Protein AF-0000000086683129 (afdb_homodimer)

Organism: NCBI:txid175570

InterPro domains:
  IPR001789 Signal transduction response regulator, receiver domain [PF00072] (8-131)
  IPR001789 Signal transduction response regulator, receiver domain [PS50110] (7-135)
  IPR001789 Signal transduction response regulator, receiver domain [SM00448] (6-131)
  IPR011006 CheY-like superfamily [SSF52172] (5-135)
  IPR052893 Two-component system response regulator [PTHR44520] (5-142)

Radius of gyration: 18.52 Å; Cα contacts (8 Å, |Δi|>4): 537; chains: 2; bounding box: 52×52×45 Å

Foldseek 3Di:
DPLQAAAEEEEAADPVLVVLLVVLVVVLVLPHHYHYDHALVVVVCCQVCHDPRVPPDLLNHHQEYEFEQCGPPDGRLRSLLVQCVDPSRVQHAYEYEYQDPVSDPPVVSVVSPHPYYDHQDPDSVVNSVVSSVVCCCRRPPDDDPSND/DPLPAAAEEEEAADPVLVVLLVVLVVVLVLPHHYHYDHALVVVVCCQVCHDPRVPPDLLRHHQEYEFEQCGPPDGRLRSLLVQCVDPSRVQHAYEYEYQDPVSDDPVVSVVSPHPYYDHQDPDSVVNSVVSSVVCCCRRPPDDDPSND

Structure (mmCIF, N/CA/C/O backbone):
data_AF-0000000086683129-model_v1
#
loop_
_entity.id
_entity.type
_entity.pdbx_description
1 polymer 'Two-component system response regulator'
#
loop_
_atom_site.group_PDB
_atom_site.id
_atom_site.type_symbol
_atom_site.label_atom_id
_atom_site.label_alt_id
_atom_site.label_comp_id
_atom_site.label_asym_id
_atom_site.label_entity_id
_atom_site.label_seq_id
_atom_site.pdbx_PDB_ins_code
_atom_site.Cartn_x
_atom_site.Cartn_y
_atom_site.Cartn_z
_atom_site.occupancy
_atom_site.B_iso_or_equiv
_atom_site.auth_seq_id
_atom_site.auth_comp_id
_atom_site.auth_asym_id
_atom_site.auth_atom_id
_atom_site.pdbx_PDB_model_num
ATOM 1 N N . MET A 1 1 ? -27.844 6.707 6.152 1 30.98 1 MET A N 1
ATOM 2 C CA . MET A 1 1 ? -26.641 6.074 6.695 1 30.98 1 MET A CA 1
ATOM 3 C C . MET A 1 1 ? -25.406 6.93 6.434 1 30.98 1 MET A C 1
ATOM 5 O O . MET A 1 1 ? -25.078 7.211 5.281 1 30.98 1 MET A O 1
ATOM 9 N N . SER A 1 2 ? -25.172 7.945 7.16 1 37.47 2 SER A N 1
ATOM 10 C CA . SER A 1 2 ? -24.266 9.07 6.973 1 37.47 2 SER A CA 1
ATOM 11 C C . SER A 1 2 ? -22.875 8.594 6.574 1 37.47 2 SER A C 1
ATOM 13 O O . SER A 1 2 ? -22.25 7.816 7.297 1 37.47 2 SER A O 1
ATOM 15 N N . PHE A 1 3 ? -22.688 8.297 5.355 1 44.59 3 PHE A N 1
ATOM 16 C CA . PHE A 1 3 ? -21.422 7.879 4.758 1 44.59 3 PHE A CA 1
ATOM 17 C C . PHE A 1 3 ? -20.281 8.758 5.242 1 44.59 3 PHE A C 1
ATOM 19 O O . PHE A 1 3 ? -20.234 9.953 4.938 1 44.59 3 PHE A O 1
ATOM 26 N N . LEU A 1 4 ? -20 8.719 6.461 1 51.59 4 LEU A N 1
ATOM 27 C CA . LEU A 1 4 ? -18.938 9.586 6.949 1 51.59 4 LEU A CA 1
ATOM 28 C C . LEU A 1 4 ? -17.734 9.57 5.996 1 51.59 4 LEU A C 1
ATOM 30 O O . LEU A 1 4 ? -17.281 8.508 5.582 1 51.59 4 LEU A O 1
ATOM 34 N N . PRO A 1 5 ? -17.562 10.727 5.324 1 57.78 5 PRO A N 1
ATOM 35 C CA . PRO A 1 5 ? -16.547 10.82 4.285 1 57.78 5 PRO A CA 1
ATOM 36 C C . PRO A 1 5 ? -15.188 10.289 4.746 1 57.78 5 PRO A C 1
ATOM 38 O O . PRO A 1 5 ? -14.797 10.484 5.902 1 57.78 5 PRO A O 1
ATOM 41 N N . THR A 1 6 ? -14.609 9.289 4.086 1 79.12 6 THR A N 1
ATOM 42 C CA . THR A 1 6 ? -13.289 8.727 4.348 1 79.12 6 THR A CA 1
ATOM 43 C C . THR A 1 6 ? -12.211 9.797 4.238 1 79.12 6 THR A C 1
ATOM 45 O O . THR A 1 6 ? -12.172 10.555 3.266 1 79.12 6 THR A O 1
ATOM 48 N N . ARG A 1 7 ? -11.625 10.289 5.41 1 90.38 7 ARG A N 1
ATOM 49 C CA . ARG A 1 7 ? -10.68 11.398 5.527 1 90.38 7 ARG A CA 1
ATOM 50 C C . ARG A 1 7 ? -9.25 10.922 5.289 1 90.38 7 ARG A C 1
ATOM 52 O O . ARG A 1 7 ? -8.953 9.734 5.449 1 90.38 7 ARG A O 1
ATOM 59 N N . VAL A 1 8 ? -8.469 11.906 4.809 1 95.62 8 VAL A N 1
ATOM 60 C CA . VAL A 1 8 ? -7.023 11.703 4.699 1 95.62 8 VAL A CA 1
ATOM 61 C C . VAL A 1 8 ? -6.305 12.57 5.727 1 95.62 8 VAL A C 1
ATOM 63 O O . VAL A 1 8 ? -6.66 13.734 5.926 1 95.62 8 VAL A O 1
ATOM 66 N N . LEU A 1 9 ? -5.402 11.961 6.453 1 97.19 9 LEU A N 1
ATOM 67 C CA . LEU A 1 9 ? -4.535 12.75 7.32 1 97.19 9 LEU A CA 1
ATOM 68 C C . LEU A 1 9 ? -3.195 13.023 6.645 1 97.19 9 LEU A C 1
ATOM 70 O O . LEU A 1 9 ? -2.479 12.094 6.273 1 97.19 9 LEU A O 1
ATOM 74 N N . LEU A 1 10 ? -2.916 14.289 6.41 1 98.19 10 LEU A N 1
ATOM 75 C CA . LEU A 1 10 ? -1.646 14.734 5.844 1 98.19 10 LEU A CA 1
ATOM 76 C C . LEU A 1 10 ? -0.749 15.328 6.918 1 98.19 10 LEU A C 1
ATOM 78 O O . LEU A 1 10 ? -1.089 16.359 7.52 1 98.19 10 LEU A O 1
ATOM 82 N N . VAL A 1 11 ? 0.409 14.688 7.199 1 98.38 11 VAL A N 1
ATOM 83 C CA . VAL A 1 11 ? 1.379 15.141 8.188 1 98.38 11 VAL A CA 1
ATOM 84 C C . VAL A 1 11 ? 2.613 15.703 7.488 1 98.38 11 VAL A C 1
ATOM 86 O O . VAL A 1 11 ? 3.449 14.945 6.992 1 98.38 11 VAL A O 1
ATOM 89 N N . GLU A 1 12 ? 2.715 17 7.473 1 97.62 12 GLU A N 1
ATOM 90 C CA . GLU A 1 12 ? 3.715 17.688 6.668 1 97.62 12 GLU A CA 1
ATOM 91 C C . GLU A 1 12 ? 4.074 19.047 7.273 1 97.62 12 GLU A C 1
ATOM 93 O O . GLU A 1 12 ? 3.195 19.859 7.539 1 97.62 12 GLU A O 1
ATOM 98 N N . ASP A 1 13 ? 5.383 19.203 7.457 1 97.19 13 ASP A N 1
ATOM 99 C CA . ASP A 1 13 ? 5.777 20.438 8.125 1 97.19 13 ASP A CA 1
ATOM 100 C C . ASP A 1 13 ? 6.227 21.5 7.113 1 97.19 13 ASP A C 1
ATOM 102 O O . ASP A 1 13 ? 6.211 22.688 7.402 1 97.19 13 ASP A O 1
ATOM 106 N N . ASN A 1 14 ? 6.695 21.125 5.902 1 95.56 14 ASN A N 1
ATOM 107 C CA . ASN A 1 14 ? 7.133 22.062 4.875 1 95.56 14 ASN A CA 1
ATOM 108 C C . ASN A 1 14 ? 5.945 22.719 4.176 1 95.56 14 ASN A C 1
ATOM 110 O O . ASN A 1 14 ? 5.148 22.031 3.527 1 95.56 14 ASN A O 1
ATOM 114 N N . PRO A 1 15 ? 5.824 24 4.297 1 96 15 PRO A N 1
ATOM 115 C CA . PRO A 1 15 ? 4.641 24.672 3.756 1 96 15 PRO A CA 1
ATOM 116 C C . PRO A 1 15 ? 4.508 24.5 2.244 1 96 15 PRO A C 1
ATOM 118 O O . PRO A 1 15 ? 3.391 24.406 1.729 1 96 15 PRO A O 1
ATOM 121 N N . SER A 1 16 ? 5.605 24.531 1.593 1 94.5 16 SER A N 1
ATOM 122 C CA . SER A 1 16 ? 5.547 24.391 0.141 1 94.5 16 SER A CA 1
ATOM 123 C C . SER A 1 16 ? 5.051 23.016 -0.265 1 94.5 16 SER A C 1
ATOM 125 O O . SER A 1 16 ? 4.195 22.891 -1.143 1 94.5 16 SER A O 1
ATOM 127 N N . ASP A 1 17 ? 5.59 21.953 0.358 1 94.62 17 ASP A N 1
ATOM 128 C CA . ASP A 1 17 ? 5.137 20.594 0.087 1 94.62 17 ASP A CA 1
ATOM 129 C C . ASP A 1 17 ? 3.662 20.422 0.442 1 94.62 17 ASP A C 1
ATOM 131 O O . ASP A 1 17 ? 2.916 19.766 -0.283 1 94.62 17 ASP A O 1
ATOM 135 N N . LEU A 1 18 ? 3.314 21.016 1.525 1 96.62 18 LEU A N 1
ATOM 136 C CA . LEU A 1 18 ? 1.937 20.938 1.997 1 96.62 18 LEU A CA 1
ATOM 137 C C . LEU A 1 18 ? 0.977 21.531 0.976 1 96.62 18 LEU A C 1
ATOM 139 O O . LEU A 1 18 ? -0.013 20.906 0.601 1 96.62 18 LEU A O 1
ATOM 143 N N . GLU A 1 19 ? 1.262 22.703 0.57 1 95.94 19 GLU A N 1
ATOM 144 C CA . GLU A 1 19 ? 0.407 23.406 -0.385 1 95.94 19 GLU A CA 1
ATOM 145 C C . GLU A 1 19 ? 0.271 22.609 -1.684 1 95.94 19 GLU A C 1
ATOM 147 O O . GLU A 1 19 ? -0.831 22.484 -2.221 1 95.94 19 GLU A O 1
ATOM 152 N N . LEU A 1 20 ? 1.368 22.156 -2.148 1 94.56 20 LEU A N 1
ATOM 153 C CA . LEU A 1 20 ? 1.367 21.391 -3.389 1 94.56 20 LEU A CA 1
ATOM 154 C C . LEU A 1 20 ? 0.533 20.109 -3.242 1 94.56 20 LEU A C 1
ATOM 156 O O . LEU A 1 20 ? -0.24 19.766 -4.141 1 94.56 20 LEU A O 1
ATOM 160 N N . ALA A 1 21 ? 0.69 19.375 -2.148 1 95.69 21 ALA A N 1
ATOM 161 C CA . ALA A 1 21 ? -0.072 18.156 -1.903 1 95.69 21 ALA A CA 1
ATOM 162 C C . ALA A 1 21 ? -1.569 18.438 -1.854 1 95.69 21 ALA A C 1
ATOM 164 O O . ALA A 1 21 ? -2.367 17.719 -2.451 1 95.69 21 ALA A O 1
ATOM 165 N N . LEU A 1 22 ? -1.943 19.5 -1.201 1 96.38 22 LEU A N 1
ATOM 166 C CA . LEU A 1 22 ? -3.352 19.859 -1.076 1 96.38 22 LEU A CA 1
ATOM 167 C C . LEU A 1 22 ? -3.943 20.234 -2.434 1 96.38 22 LEU A C 1
ATOM 169 O O . LEU A 1 22 ? -5.066 19.828 -2.752 1 96.38 22 LEU A O 1
ATOM 173 N N . LEU A 1 23 ? -3.193 20.969 -3.174 1 94.94 23 LEU A N 1
ATOM 174 C CA . LEU A 1 23 ? -3.631 21.328 -4.516 1 94.94 23 LEU A CA 1
ATOM 175 C C . LEU A 1 23 ? -3.824 20.094 -5.379 1 94.94 23 LEU A C 1
ATOM 177 O O . LEU A 1 23 ? -4.816 19.984 -6.102 1 94.94 23 LEU A O 1
ATOM 181 N N . ALA A 1 24 ? -2.854 19.156 -5.277 1 94.19 24 ALA A N 1
ATOM 182 C CA . ALA A 1 24 ? -2.922 17.922 -6.047 1 94.19 24 ALA A CA 1
ATOM 183 C C . ALA A 1 24 ? -4.16 17.109 -5.672 1 94.19 24 ALA A C 1
ATOM 185 O O . ALA A 1 24 ? -4.84 16.562 -6.543 1 94.19 24 ALA A O 1
ATOM 186 N N . PHE A 1 25 ? -4.48 17.016 -4.418 1 93.38 25 PHE A N 1
ATOM 187 C CA . PHE A 1 25 ? -5.664 16.281 -3.967 1 93.38 25 PHE A CA 1
ATOM 188 C C . PHE A 1 25 ? -6.938 16.953 -4.48 1 93.38 25 PHE A C 1
ATOM 190 O O . PHE A 1 25 ? -7.863 16.281 -4.926 1 93.38 25 PHE A O 1
ATOM 197 N N . ASP A 1 26 ? -6.93 18.25 -4.352 1 93.12 26 ASP A N 1
ATOM 198 C CA . ASP A 1 26 ? -8.094 19 -4.816 1 93.12 26 ASP A CA 1
ATOM 199 C C . ASP A 1 26 ? -8.344 18.766 -6.305 1 93.12 26 ASP A C 1
ATOM 201 O O . ASP A 1 26 ? -9.477 18.531 -6.719 1 93.12 26 ASP A O 1
ATOM 205 N N . ARG A 1 27 ? -7.352 18.75 -7.031 1 92.38 27 ARG A N 1
ATOM 206 C CA . ARG A 1 27 ? -7.461 18.594 -8.477 1 92.38 27 ARG A CA 1
ATOM 207 C C . ARG A 1 27 ? -7.816 17.156 -8.852 1 92.38 27 ARG A C 1
ATOM 209 O O . ARG A 1 27 ? -8.391 16.906 -9.914 1 92.38 27 ARG A O 1
ATOM 216 N N . GLY A 1 28 ? -7.367 16.25 -8.055 1 90 28 GLY A N 1
ATOM 217 C CA . GLY A 1 28 ? -7.691 14.859 -8.305 1 90 28 GLY A CA 1
ATOM 218 C C . GLY A 1 28 ? -9.172 14.562 -8.188 1 90 28 GLY A C 1
ATOM 219 O O . GLY A 1 28 ? -9.648 13.531 -8.672 1 90 28 GLY A O 1
ATOM 220 N N . GLY A 1 29 ? -9.891 15.383 -7.488 1 89.5 29 GLY A N 1
ATOM 221 C CA . GLY A 1 29 ? -11.336 15.219 -7.379 1 89.5 29 GLY A CA 1
ATOM 222 C C . GLY A 1 29 ? -11.742 14.055 -6.496 1 89.5 29 GLY A C 1
ATOM 223 O O . GLY A 1 29 ? -12.734 13.383 -6.77 1 89.5 29 GLY A O 1
ATOM 224 N N . PHE A 1 30 ? -10.992 13.656 -5.543 1 87.56 30 PHE A N 1
ATOM 225 C CA . PHE A 1 30 ? -11.273 12.508 -4.688 1 87.56 30 PHE A CA 1
ATOM 226 C C . PHE A 1 30 ? -12.43 12.812 -3.742 1 87.56 30 PHE A C 1
ATOM 228 O O . PHE A 1 30 ? -13.109 11.898 -3.273 1 87.56 30 PHE A O 1
ATOM 235 N N . GLY A 1 31 ? -12.797 14.016 -3.502 1 85.31 31 GLY A N 1
ATOM 236 C CA . GLY A 1 31 ? -13.906 14.406 -2.643 1 85.31 31 GLY A CA 1
ATOM 237 C C . GLY A 1 31 ? -13.648 14.125 -1.174 1 85.31 31 GLY A C 1
ATOM 238 O O . GLY A 1 31 ? -14.523 14.352 -0.332 1 85.31 31 GLY A O 1
ATOM 239 N N . ASN A 1 32 ? -12.531 13.539 -0.788 1 89.25 32 ASN A N 1
ATOM 240 C CA . ASN A 1 32 ? -12.172 13.242 0.595 1 89.25 32 ASN A CA 1
ATOM 241 C C . ASN A 1 32 ? -11.57 14.461 1.29 1 89.25 32 ASN A C 1
ATOM 243 O O . ASN A 1 32 ? -10.703 15.133 0.727 1 89.25 32 ASN A O 1
ATOM 247 N N . PRO A 1 33 ? -12.141 14.781 2.445 1 91.38 33 PRO A N 1
ATOM 248 C CA . PRO A 1 33 ? -11.477 15.852 3.186 1 91.38 33 PRO A CA 1
ATOM 249 C C . PRO A 1 33 ? -10.055 15.492 3.604 1 91.38 33 PRO A C 1
ATOM 251 O O . PRO A 1 33 ? -9.773 14.328 3.914 1 91.38 33 PRO A O 1
ATOM 254 N N . VAL A 1 34 ? -9.203 16.5 3.586 1 95 34 VAL A N 1
ATOM 255 C CA . VAL A 1 34 ? -7.824 16.312 4.023 1 95 34 VAL A CA 1
ATOM 256 C C . VAL A 1 34 ? -7.574 17.109 5.297 1 95 34 VAL A C 1
ATOM 258 O O . VAL A 1 34 ? -7.668 18.344 5.293 1 95 34 VAL A O 1
ATOM 261 N N . ASP A 1 35 ? -7.34 16.391 6.395 1 95.81 35 ASP A N 1
ATOM 262 C CA . ASP A 1 35 ? -6.898 17.047 7.621 1 95.81 35 ASP A CA 1
ATOM 263 C C . ASP A 1 35 ? -5.379 17.203 7.648 1 95.81 35 ASP A C 1
ATOM 265 O O . ASP A 1 35 ? -4.652 16.297 7.266 1 95.81 35 ASP A O 1
ATOM 269 N N . VAL A 1 36 ? -4.992 18.375 8.148 1 97.38 36 VAL A N 1
ATOM 270 C CA . VAL A 1 36 ? -3.57 18.688 8.094 1 97.38 36 VAL A CA 1
ATOM 271 C C . VAL A 1 36 ? -3.021 18.859 9.508 1 97.38 36 VAL A C 1
ATOM 273 O O . VAL A 1 36 ? -3.621 19.531 10.336 1 97.38 36 VAL A O 1
ATOM 276 N N . VAL A 1 37 ? -1.924 18.141 9.766 1 97.75 37 VAL A N 1
ATOM 277 C CA . VAL A 1 37 ? -1.122 18.391 10.953 1 97.75 37 VAL A CA 1
ATOM 278 C C . VAL A 1 37 ? 0.333 18.641 10.562 1 97.75 37 VAL A C 1
ATOM 280 O O . VAL A 1 37 ? 0.803 18.094 9.555 1 97.75 37 VAL A O 1
ATOM 283 N N . ARG A 1 38 ? 1.117 19.328 11.453 1 97.56 38 ARG A N 1
ATOM 284 C CA . ARG A 1 38 ? 2.371 19.875 10.961 1 97.56 38 ARG A CA 1
ATOM 285 C C . ARG A 1 38 ? 3.568 19.25 11.656 1 97.56 38 ARG A C 1
ATOM 287 O O . ARG A 1 38 ? 4.719 19.547 11.328 1 97.56 38 ARG A O 1
ATOM 294 N N . ASP A 1 39 ? 3.354 18.469 12.656 1 97.69 39 ASP A N 1
ATOM 295 C CA . ASP A 1 39 ? 4.453 17.781 13.328 1 97.69 39 ASP A CA 1
ATOM 296 C C . ASP A 1 39 ? 4.004 16.438 13.898 1 97.69 39 ASP A C 1
ATOM 298 O O . ASP A 1 39 ? 2.814 16.109 13.859 1 97.69 39 ASP A O 1
ATOM 302 N N . GLY A 1 40 ? 4.957 15.656 14.359 1 98.06 40 GLY A N 1
ATOM 303 C CA . GLY A 1 40 ? 4.668 14.297 14.805 1 98.06 40 GLY A CA 1
ATOM 304 C C . GLY A 1 40 ? 3.842 14.25 16.078 1 98.06 40 GLY A C 1
ATOM 305 O O . GLY A 1 40 ? 3.025 13.344 16.266 1 98.06 40 GLY A O 1
ATOM 306 N N . ALA A 1 41 ? 4.113 15.172 16.953 1 97.88 41 ALA A N 1
ATOM 307 C CA . ALA A 1 41 ? 3.346 15.203 18.203 1 97.88 41 ALA A CA 1
ATOM 308 C C . ALA A 1 41 ? 1.866 15.461 17.922 1 97.88 41 ALA A C 1
ATOM 310 O O . ALA A 1 41 ? 0.998 14.797 18.484 1 97.88 41 ALA A O 1
ATOM 311 N N . GLU A 1 42 ? 1.636 16.359 17.062 1 97.38 42 GLU A N 1
ATOM 312 C CA . GLU A 1 42 ? 0.255 16.672 16.703 1 97.38 42 GLU A CA 1
ATOM 313 C C . GLU A 1 42 ? -0.407 15.516 15.969 1 97.38 42 GLU A C 1
ATOM 315 O O . GLU A 1 42 ? -1.604 15.266 16.141 1 97.38 42 GLU A O 1
ATOM 320 N N . ALA A 1 43 ? 0.325 14.867 15.125 1 97.88 43 ALA A N 1
ATOM 321 C CA . ALA A 1 43 ? -0.202 13.695 14.43 1 97.88 43 ALA A CA 1
ATOM 322 C C . ALA A 1 43 ? -0.723 12.656 15.414 1 97.88 43 ALA A C 1
ATOM 324 O O . ALA A 1 43 ? -1.824 12.125 15.25 1 97.88 43 ALA A O 1
ATOM 325 N N . LEU A 1 44 ? 0.067 12.414 16.438 1 97.38 44 LEU A N 1
ATOM 326 C CA . LEU A 1 44 ? -0.324 11.414 17.422 1 97.38 44 LEU A CA 1
ATOM 327 C C . LEU A 1 44 ? -1.514 11.906 18.25 1 97.38 44 LEU A C 1
ATOM 329 O O . LEU A 1 44 ? -2.428 11.133 18.547 1 97.38 44 LEU A O 1
ATOM 333 N N . GLU A 1 45 ? -1.476 13.172 18.609 1 96.56 45 GLU A N 1
ATOM 334 C CA . GLU A 1 45 ? -2.619 13.75 19.312 1 96.56 45 GLU A CA 1
ATOM 335 C C . GLU A 1 45 ? -3.902 13.586 18.5 1 96.56 45 GLU A C 1
ATOM 337 O O . GLU A 1 45 ? -4.945 13.234 19.047 1 96.56 45 GLU A O 1
ATOM 342 N N . TYR A 1 46 ? -3.818 13.852 17.234 1 96.69 46 TYR A N 1
ATOM 343 C CA . TYR A 1 46 ? -4.938 13.711 16.312 1 96.69 46 TYR A CA 1
ATOM 344 C C . TYR A 1 46 ? -5.438 12.273 16.266 1 96.69 46 TYR A C 1
ATOM 346 O O . TYR A 1 46 ? -6.637 12.016 16.422 1 96.69 46 TYR A O 1
ATOM 354 N N . LEU A 1 47 ? -4.555 11.352 16.109 1 95.12 47 LEU A N 1
ATOM 355 C CA . LEU A 1 47 ? -4.906 9.953 15.891 1 95.12 47 LEU A CA 1
ATOM 356 C C . LEU A 1 47 ? -5.441 9.312 17.172 1 95.12 47 LEU A C 1
ATOM 358 O O . LEU A 1 47 ? -6.332 8.461 17.109 1 95.12 47 LEU A O 1
ATOM 362 N N . TYR A 1 48 ? -4.875 9.711 18.297 1 94.06 48 TYR A N 1
ATOM 363 C CA . TYR A 1 48 ? -5.297 9.141 19.578 1 94.06 48 TYR A CA 1
ATOM 364 C C . TYR A 1 48 ? -6.473 9.922 20.156 1 94.06 48 TYR A C 1
ATOM 366 O O . TYR A 1 48 ? -6.977 9.586 21.234 1 94.06 48 TYR A O 1
ATOM 374 N N . ARG A 1 49 ? -6.879 10.945 19.438 1 92.94 49 ARG A N 1
ATOM 375 C CA . ARG A 1 49 ? -8.008 11.781 19.844 1 92.94 49 ARG A CA 1
ATOM 376 C C . ARG A 1 49 ? -7.785 12.359 21.234 1 92.94 49 ARG A C 1
ATOM 378 O O . ARG A 1 49 ? -8.648 12.242 22.109 1 92.94 49 ARG A O 1
ATOM 385 N N . GLU A 1 50 ? -6.68 12.961 21.391 1 93.75 50 GLU A N 1
ATOM 386 C CA . GLU A 1 50 ? -6.285 13.602 22.641 1 93.75 50 GLU A CA 1
ATOM 387 C C . GLU A 1 50 ? -6.168 15.117 22.469 1 93.75 50 GLU A C 1
ATOM 389 O O . GLU A 1 50 ? -6.148 15.625 21.344 1 93.75 50 GLU A O 1
ATOM 394 N N . GLY A 1 51 ? -6.207 15.82 23.656 1 93.19 51 GLY A N 1
ATOM 395 C CA . GLY A 1 51 ? -6.051 17.266 23.625 1 93.19 51 GLY A CA 1
ATOM 396 C C . GLY A 1 51 ? -7.109 17.953 22.797 1 93.19 51 GLY A C 1
ATOM 397 O O . GLY A 1 51 ? -8.305 17.75 22.984 1 93.19 51 GLY A O 1
ATOM 398 N N . ARG A 1 52 ? -6.672 18.781 21.812 1 91.5 52 ARG A N 1
ATOM 399 C CA . ARG A 1 52 ? -7.562 19.594 20.984 1 91.5 52 ARG A CA 1
ATOM 400 C C . ARG A 1 52 ? -8.422 18.719 20.078 1 91.5 52 ARG A C 1
ATOM 402 O O . ARG A 1 52 ? -9.398 19.188 19.484 1 91.5 52 ARG A O 1
ATOM 409 N N . TYR A 1 53 ? -8.07 17.422 19.984 1 93.75 53 TYR A N 1
ATOM 410 C CA . TYR A 1 53 ? -8.805 16.5 19.125 1 93.75 53 TYR A CA 1
ATOM 411 C C . TYR A 1 53 ? -9.688 15.57 19.938 1 93.75 53 TYR A C 1
ATOM 413 O O . TYR A 1 53 ? -10.242 14.609 19.391 1 93.75 53 TYR A O 1
ATOM 421 N N . ALA A 1 54 ? -9.883 15.703 21.203 1 90.38 54 ALA A N 1
ATOM 422 C CA . ALA A 1 54 ? -10.625 14.828 22.109 1 90.38 54 ALA A CA 1
ATOM 423 C C . ALA A 1 54 ? -12.094 14.742 21.719 1 90.38 54 ALA A C 1
ATOM 425 O O . ALA A 1 54 ? -12.766 13.75 22 1 90.38 54 ALA A O 1
ATOM 426 N N . GLY A 1 55 ? -12.625 15.664 21 1 87.44 55 GLY A N 1
ATOM 427 C CA . GLY A 1 55 ? -14.031 15.703 20.641 1 87.44 55 GLY A CA 1
ATOM 428 C C . GLY A 1 55 ? -14.328 14.984 19.328 1 87.44 55 GLY A C 1
ATOM 429 O O . GLY A 1 55 ? -15.492 14.836 18.953 1 87.44 55 GLY A O 1
ATOM 430 N N . ARG A 1 56 ? -13.328 14.523 18.656 1 84.81 56 ARG A N 1
ATOM 431 C CA . ARG A 1 56 ? -13.516 13.844 17.391 1 84.81 56 ARG A CA 1
ATOM 432 C C . ARG A 1 56 ? -14.133 12.461 17.594 1 84.81 56 ARG A C 1
ATOM 434 O O . ARG A 1 56 ? -13.789 11.758 18.547 1 84.81 56 ARG A O 1
ATOM 441 N N . GLY A 1 57 ? -15.086 12.141 16.781 1 76.62 57 GLY A N 1
ATOM 442 C CA . GLY A 1 57 ? -15.758 10.852 16.875 1 76.62 57 GLY A CA 1
ATOM 443 C C . GLY A 1 57 ? -14.938 9.711 16.312 1 76.62 57 GLY A C 1
ATOM 444 O O . GLY A 1 57 ? -14.008 9.93 15.539 1 76.62 57 GLY A O 1
ATOM 445 N N . ALA A 1 58 ? -15.227 8.562 16.797 1 66.94 58 ALA A N 1
ATOM 446 C CA . ALA A 1 58 ? -14.555 7.352 16.344 1 66.94 58 ALA A CA 1
ATOM 447 C C . ALA A 1 58 ? -14.719 7.164 14.844 1 66.94 58 ALA A C 1
ATOM 449 O O . ALA A 1 58 ? -13.828 6.648 14.172 1 66.94 58 ALA A O 1
ATOM 450 N N . HIS A 1 59 ? -15.75 7.742 14.352 1 67.5 59 HIS A N 1
ATOM 451 C CA . HIS A 1 59 ? -16.062 7.582 12.93 1 67.5 59 HIS A CA 1
ATOM 452 C C . HIS A 1 59 ? -15.281 8.578 12.086 1 67.5 59 HIS A C 1
ATOM 454 O O . HIS A 1 59 ? -15.367 8.555 10.852 1 67.5 59 HIS A O 1
ATOM 460 N N . ASP A 1 60 ? -14.383 9.25 12.812 1 79.81 60 ASP A N 1
ATOM 461 C CA . ASP A 1 60 ? -13.641 10.289 12.109 1 79.81 60 ASP A CA 1
ATOM 462 C C . ASP A 1 60 ? -12.203 9.844 11.844 1 79.81 60 ASP A C 1
ATOM 464 O O . ASP A 1 60 ? -11.328 10.68 11.586 1 79.81 60 ASP A O 1
ATOM 468 N N . GLU A 1 61 ? -12.016 8.57 11.82 1 86.25 61 GLU A N 1
ATOM 469 C CA . GLU A 1 61 ? -10.664 8.07 11.562 1 86.25 61 GLU A CA 1
ATOM 470 C C . GLU A 1 61 ? -10.281 8.25 10.094 1 86.25 61 GLU A C 1
ATOM 472 O O . GLU A 1 61 ? -11.109 8.055 9.203 1 86.25 61 GLU A O 1
ATOM 477 N N . PRO A 1 62 ? -9.055 8.641 9.953 1 92.62 62 PRO A N 1
ATOM 478 C CA . PRO A 1 62 ? -8.641 8.758 8.555 1 92.62 62 PRO A CA 1
ATOM 479 C C . PRO A 1 62 ? -8.539 7.406 7.855 1 92.62 62 PRO A C 1
ATOM 481 O O . PRO A 1 62 ? -8.156 6.414 8.477 1 92.62 62 PRO A O 1
ATOM 484 N N . ARG A 1 63 ? -8.805 7.434 6.559 1 91.12 63 ARG A N 1
ATOM 485 C CA . ARG A 1 63 ? -8.688 6.234 5.738 1 91.12 63 ARG A CA 1
ATOM 486 C C . ARG A 1 63 ? -7.258 6.051 5.234 1 91.12 63 ARG A C 1
ATOM 488 O O . ARG A 1 63 ? -6.871 4.945 4.852 1 91.12 63 ARG A O 1
ATOM 495 N N . LEU A 1 64 ? -6.555 7.09 5.238 1 95.81 64 LEU A N 1
ATOM 496 C CA . LEU A 1 64 ? -5.18 7.129 4.75 1 95.81 64 LEU A CA 1
ATOM 497 C C . LEU A 1 64 ? -4.363 8.172 5.5 1 95.81 64 LEU A C 1
ATOM 499 O O . LEU A 1 64 ? -4.844 9.281 5.746 1 95.81 64 LEU A O 1
ATOM 503 N N . ILE A 1 65 ? -3.201 7.777 5.891 1 97.44 65 ILE A N 1
ATOM 504 C CA . ILE A 1 65 ? -2.26 8.711 6.492 1 97.44 65 ILE A CA 1
ATOM 505 C C . ILE A 1 65 ? -1.067 8.914 5.562 1 97.44 65 ILE A C 1
ATOM 507 O O . ILE A 1 65 ? -0.401 7.953 5.176 1 97.44 65 ILE A O 1
ATOM 511 N N . LEU A 1 66 ? -0.837 10.148 5.098 1 98.31 66 LEU A N 1
ATOM 512 C CA . LEU A 1 66 ? 0.407 10.547 4.453 1 98.31 66 LEU A CA 1
ATOM 513 C C . LEU A 1 66 ? 1.367 11.164 5.465 1 98.31 66 LEU A C 1
ATOM 515 O O . LEU A 1 66 ? 1.061 12.195 6.07 1 98.31 66 LEU A O 1
ATOM 519 N N . LEU A 1 67 ? 2.504 10.531 5.613 1 97.69 67 LEU A N 1
ATOM 520 C CA . LEU A 1 67 ? 3.387 10.859 6.727 1 97.69 67 LEU A CA 1
ATOM 521 C C . LEU A 1 67 ? 4.785 11.211 6.227 1 97.69 67 LEU A C 1
ATOM 523 O O . LEU A 1 67 ? 5.48 10.359 5.668 1 97.69 67 LEU A O 1
ATOM 527 N N . ASP A 1 68 ? 5.188 12.445 6.449 1 96 68 ASP A N 1
ATOM 528 C CA . ASP A 1 68 ? 6.559 12.836 6.133 1 96 68 ASP A CA 1
ATOM 529 C C . ASP A 1 68 ? 7.551 12.188 7.09 1 96 68 ASP A C 1
ATOM 531 O O . ASP A 1 68 ? 7.273 12.055 8.281 1 96 68 ASP A O 1
ATOM 535 N N . VAL A 1 69 ? 8.703 11.805 6.555 1 94.38 69 VAL A N 1
ATOM 536 C CA . VAL A 1 69 ? 9.742 11.172 7.352 1 94.38 69 VAL A CA 1
ATOM 537 C C . VAL A 1 69 ? 10.406 12.203 8.266 1 94.38 69 VAL A C 1
ATOM 539 O O . VAL A 1 69 ? 10.648 11.93 9.445 1 94.38 69 VAL A O 1
ATOM 542 N N . LYS A 1 70 ? 10.727 13.32 7.699 1 93.69 70 LYS A N 1
ATOM 543 C CA . LYS A 1 70 ? 11.398 14.375 8.461 1 93.69 70 LYS A CA 1
ATOM 544 C C . LYS A 1 70 ? 10.383 15.352 9.047 1 93.69 70 LYS A C 1
ATOM 546 O O . LYS A 1 70 ? 9.883 16.234 8.344 1 93.69 70 LYS A O 1
ATOM 551 N N . LEU A 1 71 ? 10.125 15.211 10.289 1 95.69 71 LEU A N 1
ATOM 552 C CA . LEU A 1 71 ? 9.195 16.062 11.016 1 95.69 71 LEU A CA 1
ATOM 553 C C . LEU A 1 71 ? 9.859 16.641 12.266 1 95.69 71 LEU A C 1
ATOM 555 O O . LEU A 1 71 ? 10.742 16.016 12.852 1 95.69 71 LEU A O 1
ATOM 559 N N . PRO A 1 72 ? 9.422 17.828 12.641 1 95.88 72 PRO A N 1
ATOM 560 C CA . PRO A 1 72 ? 9.883 18.328 13.938 1 95.88 72 PRO A CA 1
ATOM 561 C C . PRO A 1 72 ? 9.211 17.625 15.117 1 95.88 72 PRO A C 1
ATOM 563 O O . PRO A 1 72 ? 8.188 16.969 14.945 1 95.88 72 PRO A O 1
ATOM 566 N N . LEU A 1 73 ? 9.812 17.672 16.406 1 96.06 73 LEU A N 1
ATOM 567 C CA . LEU A 1 73 ? 9.367 17.125 17.688 1 96.06 73 LEU A CA 1
ATOM 568 C C . LEU A 1 73 ? 9.5 15.602 17.719 1 96.06 73 LEU A C 1
ATOM 570 O O . LEU A 1 73 ? 10.43 15.062 18.328 1 96.06 73 LEU A O 1
ATOM 574 N N . ILE A 1 74 ? 8.555 14.922 17.016 1 96.44 74 ILE A N 1
ATOM 575 C CA . ILE A 1 74 ? 8.648 13.477 16.844 1 96.44 74 ILE A CA 1
ATOM 576 C C . ILE A 1 74 ? 8.812 13.133 15.367 1 96.44 74 ILE A C 1
ATOM 578 O O . ILE A 1 74 ? 7.992 13.531 14.539 1 96.44 74 ILE A O 1
ATOM 582 N N . ASP A 1 75 ? 9.828 12.406 15.039 1 94.5 75 ASP A N 1
ATOM 583 C CA . ASP A 1 75 ? 10.109 12.133 13.633 1 94.5 75 ASP A CA 1
ATOM 584 C C . ASP A 1 75 ? 9.117 11.125 13.055 1 94.5 75 ASP A C 1
ATOM 586 O O . ASP A 1 75 ? 8.461 10.398 13.797 1 94.5 75 ASP A O 1
ATOM 590 N N . GLY A 1 76 ? 8.984 11.102 11.75 1 96 76 GLY A N 1
ATOM 591 C CA . GLY A 1 76 ? 8.016 10.281 11.039 1 96 76 GLY A CA 1
ATOM 592 C C . GLY A 1 76 ? 8.094 8.812 11.398 1 96 76 GLY A C 1
ATOM 593 O O . GLY A 1 76 ? 7.078 8.188 11.719 1 96 76 GLY A O 1
ATOM 594 N N . PRO A 1 77 ? 9.312 8.281 11.414 1 95.19 77 PRO A N 1
ATOM 595 C CA . PRO A 1 77 ? 9.453 6.863 11.742 1 95.19 77 PRO A CA 1
ATOM 596 C C . PRO A 1 77 ? 8.961 6.539 13.156 1 95.19 77 PRO A C 1
ATOM 598 O O . PRO A 1 77 ? 8.352 5.488 13.375 1 95.19 77 PRO A O 1
AT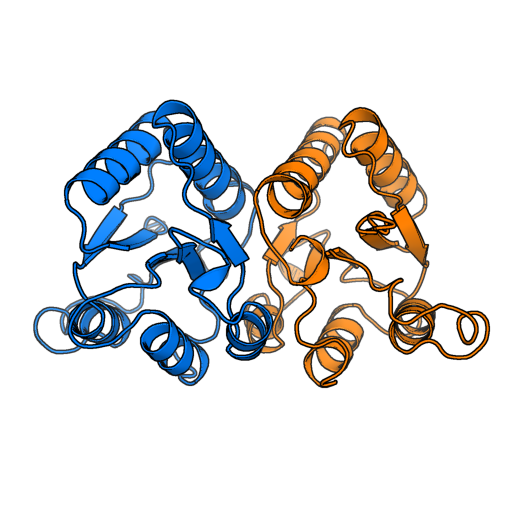OM 601 N N . GLU A 1 78 ? 9.18 7.367 14.062 1 96.19 78 GLU A N 1
ATOM 602 C CA . GLU A 1 78 ? 8.68 7.152 15.414 1 96.19 78 GLU A CA 1
ATOM 603 C C . GLU A 1 78 ? 7.156 7.262 15.453 1 96.19 78 GLU A C 1
ATOM 605 O O . GLU A 1 78 ? 6.492 6.496 16.156 1 96.19 78 GLU A O 1
ATOM 610 N N . VAL A 1 79 ? 6.605 8.227 14.719 1 97.5 79 VAL A N 1
ATOM 611 C CA . VAL A 1 79 ? 5.152 8.328 14.617 1 97.5 79 VAL A CA 1
ATOM 612 C C . VAL A 1 79 ? 4.582 7.023 14.055 1 97.5 79 VAL A C 1
ATOM 614 O O . VAL A 1 79 ? 3.623 6.473 14.602 1 97.5 79 VAL A O 1
ATOM 617 N N . LEU A 1 80 ? 5.227 6.559 12.961 1 97.5 80 LEU A N 1
ATOM 618 C CA . LEU A 1 80 ? 4.812 5.301 12.352 1 97.5 80 LEU A CA 1
ATOM 619 C C . LEU A 1 80 ? 4.82 4.172 13.375 1 97.5 80 LEU A C 1
ATOM 621 O O . LEU A 1 80 ? 3.844 3.426 13.492 1 97.5 80 LEU A O 1
ATOM 625 N N . ARG A 1 81 ? 5.852 4.043 14.125 1 96.62 81 ARG A N 1
ATOM 626 C CA . ARG A 1 81 ? 5.992 2.979 15.117 1 96.62 81 ARG A CA 1
ATOM 627 C C . ARG A 1 81 ? 4.844 3.014 16.125 1 96.62 81 ARG A C 1
ATOM 629 O O . ARG A 1 81 ? 4.258 1.976 16.438 1 96.62 81 ARG A O 1
ATOM 636 N N . ARG A 1 82 ? 4.547 4.129 16.562 1 97.31 82 ARG A N 1
ATOM 637 C CA . ARG A 1 82 ? 3.502 4.281 17.562 1 97.31 82 ARG A CA 1
ATOM 638 C C . ARG A 1 82 ? 2.125 3.99 16.984 1 97.31 82 ARG A C 1
ATOM 640 O O . ARG A 1 82 ? 1.282 3.375 17.641 1 97.31 82 ARG A O 1
ATOM 647 N N . ILE A 1 83 ? 1.876 4.434 15.773 1 96.56 83 ILE A N 1
ATOM 648 C CA . ILE A 1 83 ? 0.619 4.148 15.094 1 96.56 83 ILE A CA 1
ATOM 649 C C . ILE A 1 83 ? 0.42 2.637 14.992 1 96.56 83 ILE A C 1
ATOM 651 O O . ILE A 1 83 ? -0.649 2.123 15.328 1 96.56 83 ILE A O 1
ATOM 655 N N . LYS A 1 84 ? 1.495 1.938 14.562 1 95.94 84 LYS A N 1
ATOM 656 C CA . LYS A 1 84 ? 1.384 0.517 14.25 1 95.94 84 LYS A CA 1
ATOM 657 C C . LYS A 1 84 ? 1.438 -0.335 15.516 1 95.94 84 LYS A C 1
ATOM 659 O O . LYS A 1 84 ? 1.076 -1.514 15.492 1 95.94 84 LYS A O 1
ATOM 664 N N . ALA A 1 85 ? 1.842 0.239 16.594 1 95.19 85 ALA A N 1
ATOM 665 C CA . ALA A 1 85 ? 1.883 -0.474 17.875 1 95.19 85 ALA A CA 1
ATOM 666 C C . ALA A 1 85 ? 0.537 -0.399 18.594 1 95.19 85 ALA A C 1
ATOM 668 O O . ALA A 1 85 ? 0.285 -1.151 19.531 1 95.19 85 ALA A O 1
ATOM 669 N N . ASP A 1 86 ? -0.282 0.522 18.25 1 94.75 86 ASP A N 1
ATOM 670 C CA . ASP A 1 86 ? -1.555 0.757 18.922 1 94.75 86 ASP A CA 1
ATOM 671 C C . ASP A 1 86 ? -2.693 0.026 18.219 1 94.75 86 ASP A C 1
ATOM 673 O O . ASP A 1 86 ? -2.936 0.243 17.031 1 94.75 86 ASP A O 1
ATOM 677 N N . PRO A 1 87 ? -3.498 -0.833 18.938 1 91.19 87 PRO A N 1
ATOM 678 C CA . PRO A 1 87 ? -4.59 -1.592 18.328 1 91.19 87 PRO A CA 1
ATOM 679 C C . PRO A 1 87 ? -5.66 -0.693 17.703 1 91.19 87 PRO A C 1
ATOM 681 O O . PRO A 1 87 ? -6.414 -1.131 16.828 1 91.19 87 PRO A O 1
ATOM 684 N N . ARG A 1 88 ? -5.688 0.555 18.125 1 88.56 88 ARG A N 1
ATOM 685 C CA . ARG A 1 88 ? -6.699 1.472 17.625 1 88.56 88 ARG A CA 1
ATOM 686 C C . ARG A 1 88 ? -6.332 1.978 16.234 1 88.56 88 ARG A C 1
ATOM 688 O O . ARG A 1 88 ? -7.203 2.396 15.461 1 88.56 88 ARG A O 1
ATOM 695 N N . THR A 1 89 ? -4.988 1.966 15.906 1 93 89 THR A N 1
ATOM 696 C CA . THR A 1 89 ? -4.574 2.676 14.695 1 93 89 THR A CA 1
ATOM 697 C C . THR A 1 89 ? -3.766 1.762 13.781 1 93 89 THR A C 1
ATOM 699 O O . THR A 1 89 ? -3.508 2.102 12.625 1 93 89 THR A O 1
ATOM 702 N N . ARG A 1 90 ? -3.361 0.555 14.211 1 92.81 90 ARG A N 1
ATOM 703 C CA . ARG A 1 90 ? -2.404 -0.279 13.492 1 92.81 90 ARG A CA 1
ATOM 704 C C . ARG A 1 90 ? -2.979 -0.739 12.156 1 92.81 90 ARG A C 1
ATOM 706 O O . ARG A 1 90 ? -2.23 -1.109 11.25 1 92.81 90 ARG A O 1
ATOM 713 N N . HIS A 1 91 ? -4.262 -0.68 11.992 1 91.25 91 HIS A N 1
ATOM 714 C CA . HIS A 1 91 ? -4.898 -1.126 10.758 1 91.25 91 HIS A CA 1
ATOM 715 C C . HIS A 1 91 ? -4.895 -0.021 9.711 1 91.25 91 HIS A C 1
ATOM 717 O O . HIS A 1 91 ? -5.172 -0.275 8.531 1 91.25 91 HIS A O 1
ATOM 723 N N . LEU A 1 92 ? -4.602 1.181 10.102 1 92.81 92 LEU A N 1
ATOM 724 C CA . LEU A 1 92 ? -4.684 2.314 9.188 1 92.81 92 LEU A CA 1
ATOM 725 C C . LEU A 1 92 ? -3.527 2.301 8.195 1 92.81 92 LEU A C 1
ATOM 727 O O . LEU A 1 92 ? -2.371 2.127 8.586 1 92.81 92 LEU A O 1
ATOM 731 N N . PRO A 1 93 ? -3.797 2.482 6.922 1 96.06 93 PRO A N 1
ATOM 732 C CA . PRO A 1 93 ? -2.713 2.59 5.941 1 96.06 93 PRO A CA 1
ATOM 733 C C . PRO A 1 93 ? -1.858 3.838 6.141 1 96.06 93 PRO A C 1
ATOM 735 O O . PRO A 1 93 ? -2.395 4.941 6.27 1 96.06 93 PRO A O 1
ATOM 738 N N . VAL A 1 94 ? -0.583 3.635 6.133 1 97.5 94 VAL A N 1
ATOM 739 C CA . VAL A 1 94 ? 0.359 4.742 6.266 1 97.5 94 VAL A CA 1
ATOM 740 C C . VAL A 1 94 ? 1.31 4.754 5.07 1 97.5 94 VAL A C 1
ATOM 742 O O . VAL A 1 94 ? 2.014 3.773 4.816 1 97.5 94 VAL A O 1
ATOM 745 N N . VAL A 1 95 ? 1.303 5.812 4.336 1 97.88 95 VAL A N 1
ATOM 746 C CA . VAL A 1 95 ? 2.26 6.051 3.262 1 97.88 95 VAL A CA 1
ATOM 747 C C . VAL A 1 95 ? 3.328 7.035 3.73 1 97.88 95 VAL A C 1
ATOM 749 O O . VAL A 1 95 ? 3.025 8.188 4.039 1 97.88 95 VAL A O 1
ATOM 752 N N . MET A 1 96 ? 4.551 6.594 3.738 1 96.69 96 MET A N 1
ATOM 753 C CA . MET A 1 96 ? 5.68 7.438 4.121 1 96.69 96 MET A CA 1
ATOM 754 C C . MET A 1 96 ? 6.16 8.273 2.941 1 96.69 96 MET A C 1
ATOM 756 O O . MET A 1 96 ? 6.352 7.754 1.841 1 96.69 96 MET A O 1
ATOM 760 N N . LEU A 1 97 ? 6.27 9.539 3.168 1 94.81 97 LEU A N 1
ATOM 761 C CA . LEU A 1 97 ? 6.84 10.445 2.176 1 94.81 97 LEU A CA 1
ATOM 762 C C . LEU A 1 97 ? 8.242 10.883 2.586 1 94.81 97 LEU A C 1
ATOM 764 O O . LEU A 1 97 ? 8.461 11.281 3.734 1 94.81 97 LEU A O 1
ATOM 768 N N . THR A 1 98 ? 9.141 10.789 1.71 1 90.88 98 THR A N 1
ATOM 769 C CA . THR A 1 98 ? 10.516 11.141 2.039 1 90.88 98 THR A CA 1
ATOM 770 C C . THR A 1 98 ? 11.148 11.953 0.914 1 90.88 98 THR A C 1
ATOM 772 O O . THR A 1 98 ? 10.672 11.938 -0.221 1 90.88 98 THR A O 1
ATOM 775 N N . THR A 1 99 ? 12.164 12.75 1.253 1 86.75 99 THR A N 1
ATOM 776 C CA . THR A 1 99 ? 12.898 13.492 0.238 1 86.75 99 THR A CA 1
ATOM 777 C C . THR A 1 99 ? 13.945 12.609 -0.436 1 86.75 99 THR A C 1
ATOM 779 O O . THR A 1 99 ? 14.289 12.82 -1.6 1 86.75 99 THR A O 1
ATOM 782 N N . SER A 1 100 ? 14.469 11.641 0.321 1 82.25 100 SER A N 1
ATOM 783 C CA . SER A 1 100 ? 15.461 10.727 -0.23 1 82.25 100 SER A CA 1
ATOM 784 C C . SER A 1 100 ? 15.391 9.359 0.442 1 82.25 100 SER A C 1
ATOM 786 O O . SER A 1 100 ? 14.883 9.234 1.558 1 82.25 100 SER A O 1
ATOM 788 N N . THR A 1 101 ? 15.867 8.328 -0.365 1 76.56 101 THR A N 1
ATOM 789 C CA . THR A 1 101 ? 15.898 7 0.234 1 76.56 101 THR A CA 1
ATOM 790 C C . THR A 1 101 ? 16.984 6.914 1.303 1 76.56 101 THR A C 1
ATOM 792 O O . THR A 1 101 ? 16.969 6 2.133 1 76.56 101 THR A O 1
ATOM 795 N N . GLU A 1 102 ? 17.906 7.777 1.192 1 76.5 102 GLU A N 1
ATOM 796 C CA . GLU A 1 102 ? 19 7.762 2.162 1 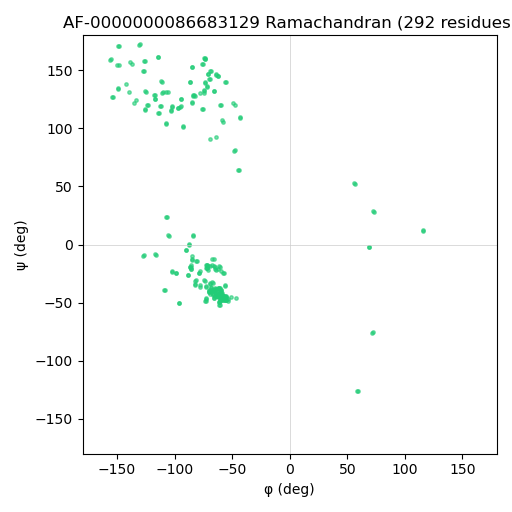76.5 102 GLU A CA 1
ATOM 797 C C . GLU A 1 102 ? 18.5 8.164 3.551 1 76.5 102 GLU A C 1
ATOM 799 O O . GLU A 1 102 ? 19.125 7.801 4.559 1 76.5 102 GLU A O 1
ATOM 804 N N . ASP A 1 103 ? 17.406 8.742 3.566 1 67.31 103 ASP A N 1
ATOM 805 C CA . ASP A 1 103 ? 16.891 9.297 4.812 1 67.31 103 ASP A CA 1
ATOM 806 C C . ASP A 1 103 ? 16.156 8.234 5.625 1 67.31 103 ASP A C 1
ATOM 808 O O . ASP A 1 103 ? 15.742 8.484 6.762 1 67.31 103 ASP A O 1
ATOM 812 N N . VAL A 1 104 ? 15.977 7.168 4.969 1 71.81 104 VAL A N 1
ATOM 813 C CA . VAL A 1 104 ? 15.156 6.199 5.688 1 71.81 104 VAL A CA 1
ATOM 814 C C . VAL A 1 104 ? 15.711 4.793 5.484 1 71.81 104 VAL A C 1
ATOM 816 O O . VAL A 1 104 ? 16.188 4.461 4.402 1 71.81 104 VAL A O 1
ATOM 819 N N . ASP A 1 105 ? 15.828 4.141 6.648 1 79.81 105 ASP A N 1
ATOM 820 C CA . ASP A 1 105 ? 15.969 2.689 6.539 1 79.81 105 ASP A CA 1
ATOM 821 C C . ASP A 1 105 ? 14.672 2.051 6.051 1 79.81 105 ASP A C 1
ATOM 823 O O . ASP A 1 105 ? 13.766 1.783 6.844 1 79.81 105 ASP A O 1
ATOM 827 N N . LEU A 1 106 ? 14.578 1.921 4.715 1 81.94 106 LEU A N 1
ATOM 828 C CA . LEU A 1 106 ? 13.367 1.415 4.066 1 81.94 106 LEU A CA 1
ATOM 829 C C . LEU A 1 106 ? 12.922 0.101 4.699 1 81.94 106 LEU A C 1
ATOM 831 O O . LEU A 1 106 ? 11.734 -0.085 4.984 1 81.94 106 LEU A O 1
ATOM 835 N N . ARG A 1 107 ? 13.852 -0.753 4.906 1 83.31 107 ARG A N 1
ATOM 836 C CA . ARG A 1 107 ? 13.523 -2.047 5.492 1 83.31 107 ARG A CA 1
ATOM 837 C C . ARG A 1 107 ? 12.883 -1.874 6.871 1 83.31 107 ARG A C 1
ATOM 839 O O . ARG A 1 107 ? 11.852 -2.479 7.16 1 83.31 107 ARG A O 1
ATOM 846 N N . ARG A 1 108 ? 13.453 -1.06 7.637 1 84.44 108 ARG A N 1
ATOM 847 C CA . ARG A 1 108 ? 12.953 -0.845 8.992 1 84.44 108 ARG A CA 1
ATOM 848 C C . ARG A 1 108 ? 11.57 -0.216 8.977 1 84.44 108 ARG A C 1
ATOM 850 O O . ARG A 1 108 ? 10.711 -0.557 9.797 1 84.44 108 ARG A O 1
ATOM 857 N N . CYS A 1 109 ? 11.352 0.648 8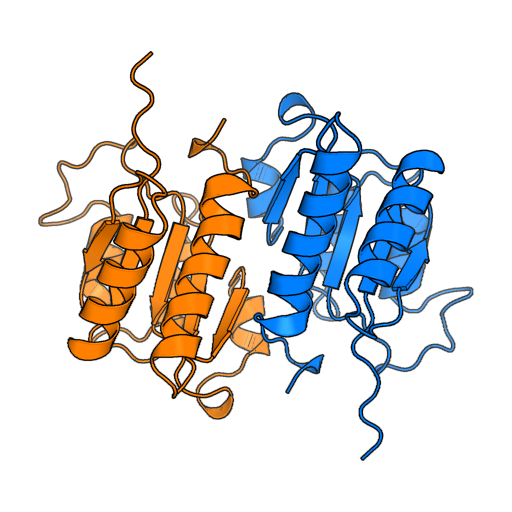.086 1 88.62 109 CYS A N 1
ATOM 858 C CA . CYS A 1 109 ? 10.047 1.291 8.008 1 88.62 109 CYS A CA 1
ATOM 859 C C . CYS A 1 109 ? 8.961 0.281 7.652 1 88.62 109 CYS A C 1
ATOM 861 O O . CYS A 1 109 ? 7.867 0.31 8.219 1 88.62 109 CYS A O 1
ATOM 863 N N . TYR A 1 110 ? 9.266 -0.633 6.758 1 90.25 110 TYR A N 1
ATOM 864 C CA . TYR A 1 110 ? 8.305 -1.677 6.43 1 90.25 110 TYR A CA 1
ATOM 865 C C . TYR A 1 110 ? 8.125 -2.639 7.598 1 90.25 110 TYR A C 1
ATOM 867 O O . TYR A 1 110 ? 7.016 -3.121 7.848 1 90.25 110 TYR A O 1
ATOM 875 N N . GLU A 1 111 ? 9.195 -2.824 8.312 1 88.62 111 GLU A N 1
ATOM 876 C CA . GLU A 1 111 ? 9.102 -3.682 9.492 1 88.62 111 GLU A CA 1
ATOM 877 C C . GLU A 1 111 ? 8.227 -3.051 10.57 1 88.62 111 GLU A C 1
ATOM 879 O O . GLU A 1 111 ? 7.539 -3.758 11.312 1 88.62 111 GLU A O 1
ATOM 884 N N . TYR A 1 112 ? 8.273 -1.713 10.602 1 91.62 112 TYR A N 1
ATOM 885 C CA . TYR A 1 112 ? 7.418 -1.008 11.547 1 91.62 112 TYR A CA 1
ATOM 886 C C . TYR A 1 112 ? 5.961 -1.059 11.102 1 91.62 112 TYR A C 1
ATOM 888 O O . TYR A 1 112 ? 5.055 -0.773 11.891 1 91.62 112 TYR A O 1
ATOM 896 N N . GLY A 1 113 ? 5.766 -1.374 9.812 1 93.81 113 GLY A N 1
ATOM 897 C CA . GLY A 1 113 ? 4.395 -1.56 9.367 1 93.81 113 GLY A CA 1
ATOM 898 C C . GLY A 1 113 ? 3.955 -0.529 8.344 1 93.81 113 GLY A C 1
ATOM 899 O O . GLY A 1 113 ? 2.758 -0.35 8.109 1 93.81 113 GLY A O 1
ATOM 900 N N . ALA A 1 114 ? 4.926 0.224 7.82 1 95.94 114 ALA A N 1
ATOM 901 C CA . ALA A 1 114 ? 4.562 1.132 6.738 1 95.94 114 ALA A CA 1
ATOM 902 C C . ALA A 1 114 ? 3.896 0.378 5.59 1 95.94 114 ALA A C 1
ATOM 904 O O . ALA A 1 114 ? 4.32 -0.725 5.234 1 95.94 114 ALA A O 1
ATOM 905 N N . ASN A 1 115 ? 2.881 0.997 5.035 1 97.06 115 ASN A N 1
ATOM 906 C CA . ASN A 1 115 ? 2.229 0.358 3.896 1 97.06 115 ASN A CA 1
ATOM 907 C C . ASN A 1 115 ? 2.979 0.631 2.596 1 97.06 115 ASN A C 1
ATOM 909 O O . ASN A 1 115 ? 3.004 -0.215 1.698 1 97.06 115 ASN A O 1
ATOM 913 N N . SER A 1 116 ? 3.529 1.774 2.51 1 96.25 116 SER A N 1
ATOM 914 C CA . SER A 1 116 ? 4.223 2.217 1.303 1 96.25 116 SER A CA 1
ATOM 915 C C . SER A 1 116 ? 5.254 3.293 1.62 1 96.25 116 SER A C 1
ATOM 917 O O . SER A 1 116 ? 5.172 3.949 2.662 1 96.25 116 SER A O 1
ATOM 919 N N . TYR A 1 117 ? 6.188 3.406 0.706 1 94.12 117 TYR A N 1
ATOM 920 C CA . TYR A 1 117 ? 7.234 4.418 0.789 1 94.12 117 TYR A CA 1
ATOM 921 C C . TYR A 1 117 ? 7.406 5.133 -0.546 1 94.12 117 TYR A C 1
ATOM 923 O O . TYR A 1 117 ? 7.719 4.5 -1.56 1 94.12 117 TYR A O 1
ATOM 931 N N . ILE A 1 118 ? 7.289 6.445 -0.462 1 95.19 118 ILE A N 1
ATOM 932 C CA . ILE A 1 118 ? 7.379 7.234 -1.684 1 95.19 118 ILE A CA 1
ATOM 933 C C . ILE A 1 118 ? 8.453 8.312 -1.526 1 95.19 118 ILE A C 1
ATOM 935 O O . ILE A 1 118 ? 8.484 9.016 -0.518 1 95.19 118 ILE A O 1
ATOM 939 N N . VAL A 1 119 ? 9.297 8.398 -2.508 1 93.94 119 VAL A N 1
ATOM 940 C CA . VAL A 1 119 ? 10.258 9.492 -2.566 1 93.94 119 VAL A CA 1
ATOM 941 C C . VAL A 1 119 ? 9.609 10.711 -3.217 1 93.94 119 VAL A C 1
ATOM 943 O O . VAL A 1 119 ? 9.102 10.625 -4.336 1 93.94 119 VAL A O 1
ATOM 946 N N . LYS A 1 120 ? 9.609 11.742 -2.496 1 94.12 120 LYS A N 1
ATOM 947 C CA . LYS A 1 120 ? 9.062 12.969 -3.064 1 94.12 120 LYS A CA 1
ATOM 948 C C . LYS A 1 120 ? 9.828 13.391 -4.316 1 94.12 120 LYS A C 1
ATOM 950 O O . LYS A 1 120 ? 11.023 13.68 -4.254 1 94.12 120 LYS A O 1
ATOM 955 N N . PRO A 1 121 ? 9.086 13.453 -5.406 1 93.12 121 PRO A N 1
ATOM 956 C CA . PRO A 1 121 ? 9.766 13.953 -6.602 1 93.12 121 PRO A CA 1
ATOM 957 C C . PRO A 1 121 ? 10.219 15.406 -6.461 1 93.12 121 PRO A C 1
ATOM 959 O O . PRO A 1 121 ? 9.508 16.219 -5.863 1 93.12 121 PRO A O 1
ATOM 962 N N . VAL A 1 122 ? 11.328 15.75 -7.055 1 88 122 VAL A N 1
ATOM 963 C CA . VAL A 1 122 ? 11.891 17.094 -6.965 1 88 122 VAL A CA 1
ATOM 964 C C . VAL A 1 122 ? 11.125 18.031 -7.891 1 88 122 VAL A C 1
ATOM 966 O O . VAL A 1 122 ? 10.852 19.188 -7.535 1 88 122 VAL A O 1
ATOM 969 N N . ASP A 1 123 ? 10.727 17.469 -8.969 1 93.38 123 ASP A N 1
ATOM 970 C CA . ASP A 1 123 ? 9.945 18.219 -9.945 1 93.38 123 ASP A CA 1
ATOM 971 C C . ASP A 1 123 ? 8.492 18.359 -9.5 1 93.38 123 ASP A C 1
ATOM 973 O O . ASP A 1 123 ? 7.848 17.375 -9.141 1 93.38 123 ASP A O 1
ATOM 977 N N . MET A 1 124 ? 8.07 19.562 -9.562 1 90.81 124 MET A N 1
ATOM 978 C CA . MET A 1 124 ? 6.738 19.875 -9.047 1 90.81 124 MET A CA 1
ATOM 979 C C . MET A 1 124 ? 5.668 19.078 -9.797 1 90.81 124 MET A C 1
ATOM 981 O O . MET A 1 124 ? 4.711 18.594 -9.188 1 90.81 124 MET A O 1
ATOM 985 N N . GLU A 1 125 ? 5.766 19.016 -11.078 1 93.81 125 GLU A N 1
ATOM 986 C CA . GLU A 1 125 ? 4.777 18.266 -11.859 1 93.81 125 GLU A CA 1
ATOM 987 C C . GLU A 1 125 ? 4.777 16.797 -11.492 1 93.81 125 GLU A C 1
ATOM 989 O O . GLU A 1 125 ? 3.715 16.172 -11.391 1 93.81 125 GLU A O 1
ATOM 994 N N . ARG A 1 126 ? 5.957 16.25 -11.25 1 94.38 126 ARG A N 1
ATOM 995 C CA . ARG A 1 126 ? 6.07 14.852 -10.859 1 94.38 126 ARG A CA 1
ATOM 996 C C . ARG A 1 126 ? 5.523 14.625 -9.453 1 94.38 126 ARG A C 1
ATOM 998 O O . ARG A 1 126 ? 4.891 13.602 -9.188 1 94.38 126 ARG A O 1
ATOM 1005 N N . PHE A 1 127 ? 5.844 15.602 -8.68 1 93.44 127 PHE A N 1
ATOM 1006 C CA . PHE A 1 127 ? 5.289 15.508 -7.332 1 93.44 127 PHE A CA 1
ATOM 1007 C C . PHE A 1 127 ? 3.768 15.562 -7.367 1 93.44 127 PHE A C 1
ATOM 1009 O O . PHE A 1 127 ? 3.096 14.773 -6.699 1 93.44 127 PHE A O 1
ATOM 1016 N N . PHE A 1 128 ? 3.262 16.406 -8.102 1 92.56 128 PHE A N 1
ATOM 1017 C CA . PHE A 1 128 ? 1.823 16.562 -8.281 1 92.56 128 PHE A CA 1
ATOM 1018 C C . PHE A 1 128 ? 1.204 15.242 -8.758 1 92.56 128 PHE A C 1
ATOM 1020 O O . PHE A 1 128 ? 0.221 14.773 -8.188 1 92.56 128 PHE A O 1
ATOM 1027 N N . ARG A 1 129 ? 1.76 14.641 -9.703 1 94.62 129 ARG A N 1
ATOM 1028 C CA . ARG A 1 129 ? 1.275 13.375 -10.242 1 94.62 129 ARG A CA 1
ATOM 1029 C C . ARG A 1 129 ? 1.388 12.258 -9.203 1 94.62 129 ARG A C 1
ATOM 1031 O O . ARG A 1 129 ? 0.504 11.406 -9.102 1 94.62 129 ARG A O 1
ATOM 1038 N N . ALA A 1 130 ? 2.484 12.281 -8.492 1 95.5 130 ALA A N 1
ATOM 1039 C CA . ALA A 1 130 ? 2.672 11.281 -7.445 1 95.5 130 ALA A CA 1
ATOM 1040 C C . ALA A 1 130 ? 1.536 11.336 -6.426 1 95.5 130 ALA A C 1
ATOM 1042 O O . ALA A 1 130 ? 0.989 10.297 -6.043 1 95.5 130 ALA A O 1
ATOM 1043 N N . VAL A 1 131 ? 1.186 12.516 -6.047 1 94.88 131 VAL A N 1
ATOM 1044 C CA . VAL A 1 131 ? 0.117 12.688 -5.07 1 94.88 131 VAL A CA 1
ATOM 1045 C C . VAL A 1 131 ? -1.208 12.211 -5.66 1 94.88 131 VAL A C 1
ATOM 1047 O O . VAL A 1 131 ? -2.004 11.562 -4.973 1 94.88 131 VAL A O 1
ATOM 1050 N N . GLN A 1 132 ? -1.423 12.484 -6.875 1 94.69 132 GLN A N 1
ATOM 1051 C CA . GLN A 1 132 ? -2.635 12.008 -7.535 1 94.69 132 GLN A CA 1
ATOM 1052 C C . GLN A 1 132 ? -2.662 10.484 -7.598 1 94.69 132 GLN A C 1
ATOM 1054 O O . GLN A 1 132 ? -3.705 9.867 -7.371 1 94.69 132 GLN A O 1
ATOM 1059 N N . ASP A 1 133 ? -1.527 9.891 -7.957 1 95.94 133 ASP A N 1
ATOM 1060 C CA . ASP A 1 133 ? -1.426 8.438 -8 1 95.94 133 ASP A CA 1
ATOM 1061 C C . ASP A 1 133 ? -1.704 7.824 -6.633 1 95.94 133 ASP A C 1
ATOM 1063 O O . ASP A 1 133 ? -2.379 6.797 -6.531 1 95.94 133 ASP A O 1
ATOM 1067 N N . ILE A 1 134 ? -1.197 8.5 -5.613 1 96.56 134 ILE A N 1
ATOM 1068 C CA . ILE A 1 134 ? -1.452 8.055 -4.246 1 96.56 134 ILE A CA 1
ATOM 1069 C C . ILE A 1 134 ? -2.953 8.086 -3.967 1 96.56 134 ILE A C 1
ATOM 1071 O O . ILE A 1 134 ? -3.521 7.098 -3.488 1 96.56 134 ILE A O 1
ATOM 1075 N N . GLY A 1 135 ? -3.572 9.156 -4.262 1 94.94 135 GLY A N 1
ATOM 1076 C CA . GLY A 1 135 ? -5.004 9.281 -4.043 1 94.94 135 GLY A CA 1
ATOM 1077 C C . GLY A 1 135 ? -5.816 8.258 -4.809 1 94.94 135 GLY A C 1
ATOM 1078 O O . GLY A 1 135 ? -6.719 7.629 -4.25 1 94.94 135 GLY A O 1
ATOM 1079 N N . THR A 1 136 ? -5.496 8.109 -6.043 1 94.25 136 THR A N 1
ATOM 1080 C CA . THR A 1 136 ? -6.207 7.16 -6.895 1 94.25 136 THR A CA 1
ATOM 1081 C C . THR A 1 136 ? -6.109 5.746 -6.324 1 94.25 136 THR A C 1
ATOM 1083 O O . THR A 1 136 ? -7.117 5.039 -6.227 1 94.25 136 THR A O 1
ATOM 1086 N N . TYR A 1 137 ? -5.008 5.418 -5.906 1 96.25 137 TYR A N 1
ATOM 1087 C CA . TYR A 1 137 ? -4.797 4.059 -5.422 1 96.25 137 TYR A CA 1
ATOM 1088 C C . TYR A 1 137 ? -5.469 3.855 -4.066 1 96.25 137 TYR A C 1
ATOM 1090 O O . TYR A 1 137 ? -6.25 2.916 -3.891 1 96.25 137 TYR A O 1
ATOM 1098 N N . TRP A 1 138 ? -5.273 4.727 -3.162 1 95.56 138 TRP A N 1
ATOM 1099 C CA . TRP A 1 138 ? -5.66 4.469 -1.779 1 95.56 138 TRP A CA 1
ATOM 1100 C C . TRP A 1 138 ? -7.102 4.895 -1.527 1 95.56 138 TRP A C 1
ATOM 1102 O O . TRP A 1 138 ? -7.762 4.367 -0.628 1 95.56 138 TRP A O 1
ATOM 1112 N N . LEU A 1 139 ? -7.582 5.836 -2.293 1 92.81 139 LEU A N 1
ATOM 1113 C CA . LEU A 1 139 ? -8.922 6.344 -1.996 1 92.81 139 LEU A CA 1
ATOM 1114 C C . LEU A 1 139 ? -9.945 5.758 -2.957 1 92.81 139 LEU A C 1
ATOM 1116 O O . LEU A 1 139 ? -11.133 5.66 -2.623 1 92.81 139 LEU A O 1
ATOM 1120 N N . GLU A 1 140 ? -9.508 5.32 -4.113 1 92.56 140 GLU A N 1
ATOM 1121 C CA . GLU A 1 140 ? -10.469 4.816 -5.09 1 92.56 140 GLU A CA 1
ATOM 1122 C C . GLU A 1 140 ? -10.359 3.301 -5.242 1 92.56 140 GLU A C 1
ATOM 1124 O O . GLU A 1 140 ? -11.367 2.605 -5.371 1 92.56 140 GLU A O 1
ATOM 1129 N N . LEU A 1 141 ? -9.18 2.797 -5.223 1 93.31 141 LEU A N 1
ATOM 1130 C CA . LEU A 1 141 ? -8.961 1.388 -5.531 1 93.31 141 LEU A CA 1
ATOM 1131 C C . LEU A 1 141 ? -8.898 0.554 -4.258 1 93.31 141 LEU A C 1
ATOM 1133 O O . LEU A 1 141 ? -9.578 -0.465 -4.141 1 93.31 141 LEU A O 1
ATOM 1137 N N . ASN A 1 142 ? -8.062 1.021 -3.334 1 94 142 ASN A N 1
ATOM 1138 C CA . ASN A 1 142 ? -7.832 0.273 -2.102 1 94 142 ASN A CA 1
ATOM 1139 C C . ASN A 1 142 ? -9.055 0.304 -1.188 1 94 142 ASN A C 1
ATOM 1141 O O . ASN A 1 142 ? -9.773 1.304 -1.142 1 94 142 ASN A O 1
ATOM 1145 N N . LYS A 1 143 ? -9.219 -0.789 -0.485 1 89.62 143 LYS A N 1
ATOM 1146 C CA . LYS A 1 143 ? -10.32 -0.858 0.473 1 89.62 143 LYS A CA 1
ATOM 1147 C C . LYS A 1 143 ? -9.805 -0.882 1.907 1 89.62 143 LYS A C 1
ATOM 1149 O O . LYS A 1 143 ? -8.766 -1.487 2.186 1 89.62 143 LYS A O 1
ATOM 1154 N N . THR A 1 144 ? -10.477 -0.199 2.738 1 85 144 THR A N 1
ATOM 1155 C CA . THR A 1 144 ? -10.289 -0.221 4.184 1 85 144 THR A CA 1
ATOM 1156 C C . THR A 1 144 ? -11.625 -0.407 4.898 1 85 144 THR A C 1
ATOM 1158 O O . THR A 1 144 ? -12.672 -0.465 4.258 1 85 144 THR A O 1
ATOM 1161 N N . GLU A 1 145 ? -11.602 -0.614 6.203 1 75.69 145 GLU A N 1
ATOM 1162 C CA . GLU A 1 145 ? -12.836 -0.747 6.961 1 75.69 145 GLU A CA 1
ATOM 1163 C C . GLU A 1 145 ? -13.742 0.468 6.766 1 75.69 145 GLU A C 1
ATOM 1165 O O . GLU A 1 145 ? -14.961 0.333 6.688 1 75.69 145 GLU A O 1
ATOM 1170 N N . ALA A 1 146 ? -13.109 1.588 6.641 1 64.5 146 ALA A N 1
ATOM 1171 C CA . ALA A 1 146 ? -13.883 2.82 6.512 1 64.5 146 ALA A CA 1
ATOM 1172 C C . ALA A 1 146 ? -14.547 2.912 5.145 1 64.5 146 ALA A C 1
ATOM 1174 O O . ALA A 1 146 ? -15.5 3.68 4.961 1 64.5 146 ALA A O 1
ATOM 1175 N N . SER A 1 147 ? -14.07 2.18 4.172 1 61.31 147 SER A N 1
ATOM 1176 C CA . SER A 1 147 ? -14.617 2.215 2.818 1 61.31 147 SER A CA 1
ATOM 1177 C C . SER A 1 147 ? -15.797 1.252 2.674 1 61.31 147 SER A C 1
ATOM 1179 O O . SER A 1 147 ? -16.531 1.308 1.687 1 61.31 147 SER A O 1
ATOM 1181 N N . THR A 1 148 ? -15.844 0.284 3.623 1 53.16 148 THR A N 1
ATOM 1182 C CA . THR A 1 148 ? -16.859 -0.746 3.451 1 53.16 148 THR A CA 1
ATOM 1183 C C . THR A 1 148 ? -18.062 -0.475 4.352 1 53.16 148 THR A C 1
ATOM 1185 O O . THR A 1 148 ? -17.922 0.118 5.422 1 53.16 148 THR A O 1
ATOM 1188 N N . MET B 1 1 ? 26.609 -3.404 -12.469 1 31.16 1 MET B N 1
ATOM 1189 C CA . MET B 1 1 ? 25.844 -3.629 -11.234 1 31.16 1 MET B CA 1
ATOM 1190 C C . MET B 1 1 ? 24.484 -4.238 -11.539 1 31.16 1 MET B C 1
ATOM 1192 O O . MET B 1 1 ? 23.688 -3.645 -12.258 1 31.16 1 MET B O 1
ATOM 1196 N N . SER B 1 2 ? 24.391 -5.477 -11.812 1 37.25 2 SER B N 1
ATOM 1197 C CA . SER B 1 2 ? 23.297 -6.246 -12.406 1 37.25 2 SER B CA 1
ATOM 1198 C C . SER B 1 2 ? 21.969 -5.914 -11.742 1 37.25 2 SER B C 1
ATOM 1200 O O . SER B 1 2 ? 21.812 -6.082 -10.531 1 37.25 2 SER B O 1
ATOM 1202 N N . PHE B 1 3 ? 21.375 -4.867 -12.125 1 44.78 3 PHE B N 1
ATOM 1203 C CA . PHE B 1 3 ? 20.062 -4.406 -11.664 1 44.78 3 PHE B CA 1
ATOM 1204 C C . PHE B 1 3 ? 19.062 -5.551 -11.633 1 44.78 3 PHE B C 1
ATOM 1206 O O . PHE B 1 3 ? 18.688 -6.086 -12.672 1 44.78 3 PHE B O 1
ATOM 1213 N N . LEU B 1 4 ? 19.297 -6.496 -10.828 1 51.31 4 LEU B N 1
ATOM 1214 C CA . LEU B 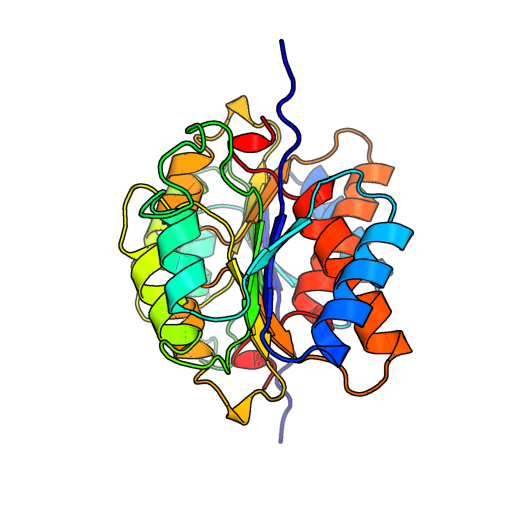1 4 ? 18.375 -7.625 -10.805 1 51.31 4 LEU B CA 1
ATOM 1215 C C . LEU B 1 4 ? 16.922 -7.145 -10.859 1 51.31 4 LEU B C 1
ATOM 1217 O O . LEU B 1 4 ? 16.547 -6.242 -10.109 1 51.31 4 LEU B O 1
ATOM 1221 N N . PRO B 1 5 ? 16.297 -7.402 -12.023 1 57.62 5 PRO B N 1
ATOM 1222 C CA . PRO B 1 5 ? 14.945 -6.898 -12.25 1 57.62 5 PRO B CA 1
ATOM 1223 C C . PRO B 1 5 ? 14.008 -7.172 -11.078 1 57.62 5 PRO B C 1
ATOM 1225 O O . PRO B 1 5 ? 14.094 -8.234 -10.453 1 57.62 5 PRO B O 1
ATOM 1228 N N . THR B 1 6 ? 13.422 -6.156 -10.445 1 79.25 6 THR B N 1
ATOM 1229 C CA . THR B 1 6 ? 12.453 -6.266 -9.359 1 79.25 6 THR B CA 1
ATOM 1230 C C . THR B 1 6 ? 11.234 -7.066 -9.805 1 79.25 6 THR B C 1
ATOM 1232 O O . THR B 1 6 ? 10.68 -6.82 -10.883 1 79.25 6 THR B O 1
ATOM 1235 N N . ARG B 1 7 ? 11.062 -8.352 -9.32 1 90.44 7 ARG B N 1
ATOM 1236 C CA . ARG B 1 7 ? 10.047 -9.32 -9.711 1 90.44 7 ARG B CA 1
ATOM 1237 C C . ARG B 1 7 ? 8.75 -9.102 -8.93 1 90.44 7 ARG B C 1
ATOM 1239 O O . ARG B 1 7 ? 8.766 -8.516 -7.844 1 90.44 7 ARG B O 1
ATOM 1246 N N . VAL B 1 8 ? 7.676 -9.531 -9.625 1 95.69 8 VAL B N 1
ATOM 1247 C CA . VAL B 1 8 ? 6.371 -9.586 -8.984 1 95.69 8 VAL B CA 1
ATOM 1248 C C . VAL B 1 8 ? 5.949 -11.039 -8.797 1 95.69 8 VAL B C 1
ATOM 1250 O O . VAL B 1 8 ? 6.129 -11.867 -9.695 1 95.69 8 VAL B O 1
ATOM 1253 N N . LEU B 1 9 ? 5.527 -11.367 -7.59 1 97.25 9 LEU B N 1
ATOM 1254 C CA . LEU B 1 9 ? 4.926 -12.68 -7.375 1 97.25 9 LEU B CA 1
ATOM 1255 C C . LEU B 1 9 ? 3.406 -12.594 -7.43 1 97.25 9 LEU B C 1
ATOM 1257 O O . LEU B 1 9 ? 2.791 -11.859 -6.656 1 97.25 9 LEU B O 1
ATOM 1261 N N . LEU B 1 10 ? 2.826 -13.273 -8.391 1 98.19 10 LEU B N 1
ATOM 1262 C CA . LEU B 1 10 ? 1.377 -13.367 -8.539 1 98.19 10 LEU B CA 1
ATOM 1263 C C . LEU B 1 10 ? 0.868 -14.727 -8.055 1 98.19 10 LEU B C 1
ATOM 1265 O O . LEU B 1 10 ? 1.212 -15.758 -8.633 1 98.19 10 LEU B O 1
ATOM 1269 N N . VAL B 1 11 ? 0.053 -14.734 -6.98 1 98.38 11 VAL B N 1
ATOM 1270 C CA . VAL B 1 11 ? -0.526 -15.945 -6.41 1 98.38 11 VAL B CA 1
ATOM 1271 C C . VAL B 1 11 ? -2.018 -16 -6.73 1 98.38 11 VAL B C 1
ATOM 1273 O O . VAL B 1 11 ? -2.82 -15.305 -6.105 1 98.38 11 VAL B O 1
ATOM 1276 N N . GLU B 1 12 ? -2.361 -16.844 -7.66 1 97.56 12 GLU B N 1
ATOM 1277 C CA . GLU B 1 12 ? -3.707 -16.859 -8.227 1 97.56 12 GLU B CA 1
ATOM 1278 C C . GLU B 1 12 ? -4.051 -18.25 -8.773 1 97.56 12 GLU B C 1
ATOM 1280 O O . GLU B 1 12 ? -3.311 -18.812 -9.586 1 97.56 12 GLU B O 1
ATOM 1285 N N . ASP B 1 13 ? -5.191 -18.734 -8.297 1 97.12 13 ASP B N 1
ATOM 1286 C CA . ASP B 1 13 ? -5.523 -20.094 -8.711 1 97.12 13 ASP B CA 1
ATOM 1287 C C . ASP B 1 13 ? -6.516 -20.094 -9.867 1 97.12 13 ASP B C 1
ATOM 1289 O O . ASP B 1 13 ? -6.617 -21.078 -10.609 1 97.12 13 ASP B O 1
ATOM 1293 N N . ASN B 1 14 ? -7.332 -19.047 -10.047 1 95.5 14 ASN B N 1
ATOM 1294 C CA . ASN B 1 14 ? -8.297 -18.953 -11.141 1 95.5 14 ASN B CA 1
ATOM 1295 C C . ASN B 1 14 ? -7.621 -18.625 -12.469 1 95.5 14 ASN B C 1
ATOM 1297 O O . ASN B 1 14 ? -7.023 -17.562 -12.617 1 95.5 14 ASN B O 1
ATOM 1301 N N . PRO B 1 15 ? -7.707 -19.516 -13.414 1 96.06 15 PRO B N 1
ATOM 1302 C CA . PRO B 1 15 ? -6.973 -19.328 -14.664 1 96.06 15 PRO B CA 1
ATOM 1303 C C . PRO B 1 15 ? -7.398 -18.062 -15.414 1 96.06 15 PRO B C 1
ATOM 1305 O O . PRO B 1 15 ? -6.57 -17.406 -16.047 1 96.06 15 PRO B O 1
ATOM 1308 N N . SER B 1 16 ? -8.641 -17.797 -15.367 1 94.5 16 SER B N 1
ATOM 1309 C CA . SER B 1 16 ? -9.125 -16.609 -16.078 1 94.5 16 SER B CA 1
ATOM 1310 C C . SER B 1 16 ? -8.578 -15.336 -15.453 1 94.5 16 SER B C 1
ATOM 1312 O O . SER B 1 16 ? -8.117 -14.438 -16.156 1 94.5 16 SER B O 1
ATOM 1314 N N . ASP B 1 17 ? -8.625 -15.219 -14.117 1 94.5 17 ASP B N 1
ATOM 1315 C CA . ASP B 1 17 ? -8.07 -14.07 -13.422 1 94.5 17 ASP B CA 1
ATOM 1316 C C . ASP B 1 17 ? -6.566 -13.945 -13.672 1 94.5 17 ASP B C 1
ATOM 1318 O O . ASP B 1 17 ? -6.051 -12.844 -13.852 1 94.5 17 ASP B O 1
ATOM 1322 N N . LEU B 1 18 ? -5.945 -15.07 -13.664 1 96.62 18 LEU B N 1
ATOM 1323 C CA . LEU B 1 18 ? -4.504 -15.117 -13.883 1 96.62 18 LEU B CA 1
ATOM 1324 C C . LEU B 1 18 ? -4.145 -14.562 -15.258 1 96.62 18 LEU B C 1
ATOM 1326 O O . LEU B 1 18 ? -3.275 -13.695 -15.367 1 96.62 18 LEU B O 1
ATOM 1330 N N . GLU B 1 19 ? -4.777 -15.062 -16.219 1 96 19 GLU B N 1
ATOM 1331 C CA . GLU B 1 19 ? -4.504 -14.633 -17.594 1 96 19 GLU B CA 1
ATOM 1332 C C . GLU B 1 19 ? -4.73 -13.133 -17.766 1 96 19 GLU B C 1
ATOM 1334 O O . GLU B 1 19 ? -3.914 -12.445 -18.375 1 96 19 GLU B O 1
ATOM 1339 N N . LEU B 1 20 ? -5.812 -12.688 -17.25 1 94.62 20 LEU B N 1
ATOM 1340 C CA . LEU B 1 20 ? -6.145 -11.273 -17.344 1 94.62 20 LEU B CA 1
ATOM 1341 C C . LEU B 1 20 ? -5.098 -10.422 -16.641 1 94.62 20 LEU B C 1
ATOM 1343 O O . LEU B 1 20 ? -4.68 -9.383 -17.156 1 94.62 20 LEU B O 1
ATOM 1347 N N . ALA B 1 21 ? -4.688 -10.797 -15.43 1 95.69 21 ALA B N 1
ATOM 1348 C CA . ALA B 1 21 ? -3.678 -10.055 -14.68 1 95.69 21 ALA B CA 1
ATOM 1349 C C . ALA B 1 21 ? -2.357 -10 -15.445 1 95.69 21 ALA B C 1
ATOM 1351 O O . ALA B 1 21 ? -1.729 -8.945 -15.531 1 95.69 21 ALA B O 1
ATOM 1352 N N . LEU B 1 22 ? -1.97 -11.094 -16.031 1 96.44 22 LEU B N 1
ATOM 1353 C CA . LEU B 1 22 ? -0.716 -11.156 -16.766 1 96.44 22 LEU B CA 1
ATOM 1354 C C . LEU B 1 22 ? -0.77 -10.266 -18 1 96.44 22 LEU B C 1
ATOM 1356 O O . LEU B 1 22 ? 0.199 -9.57 -18.312 1 96.44 22 LEU B O 1
ATOM 1360 N N . LEU B 1 23 ? -1.867 -10.328 -18.672 1 95.06 23 LEU B N 1
ATOM 1361 C CA . LEU B 1 23 ? -2.053 -9.477 -19.844 1 95.06 23 LEU B CA 1
ATOM 1362 C C . LEU B 1 23 ? -1.979 -8 -19.453 1 95.06 23 LEU B C 1
ATOM 1364 O O . LEU B 1 23 ? -1.337 -7.203 -20.141 1 95.06 23 LEU B O 1
ATOM 1368 N N . ALA B 1 24 ? -2.645 -7.656 -18.312 1 94.31 24 ALA B N 1
ATOM 1369 C CA . ALA B 1 24 ? -2.646 -6.277 -17.828 1 94.31 24 ALA B CA 1
ATOM 1370 C C . ALA B 1 24 ? -1.231 -5.812 -17.5 1 94.31 24 ALA B C 1
ATOM 1372 O O . ALA B 1 24 ? -0.85 -4.684 -17.828 1 94.31 24 ALA B O 1
ATOM 1373 N N . PHE B 1 25 ? -0.44 -6.637 -16.875 1 93.38 25 PHE B N 1
ATOM 1374 C CA . PHE B 1 25 ? 0.938 -6.293 -16.547 1 93.38 25 PHE B CA 1
ATOM 1375 C C . PHE B 1 25 ? 1.766 -6.102 -17.812 1 93.38 25 PHE B C 1
ATOM 1377 O O . PHE B 1 25 ? 2.561 -5.16 -17.906 1 93.38 25 PHE B O 1
ATOM 1384 N N . ASP B 1 26 ? 1.573 -7.012 -18.719 1 93.19 26 ASP B N 1
ATOM 1385 C CA . ASP B 1 26 ? 2.305 -6.93 -19.969 1 93.19 26 ASP B CA 1
ATOM 1386 C C . ASP B 1 26 ? 2.004 -5.621 -20.703 1 93.19 26 ASP B C 1
ATOM 1388 O O . ASP B 1 26 ? 2.918 -4.945 -21.172 1 93.19 26 ASP B O 1
ATOM 1392 N N . ARG B 1 27 ? 0.827 -5.238 -20.703 1 92.56 27 ARG B N 1
ATOM 1393 C CA . ARG B 1 27 ? 0.402 -4.039 -21.422 1 92.56 27 ARG B CA 1
ATOM 1394 C C . ARG B 1 27 ? 0.847 -2.779 -20.688 1 92.56 27 ARG B C 1
ATOM 1396 O O . ARG B 1 27 ? 1.006 -1.72 -21.297 1 92.56 27 ARG B O 1
ATOM 1403 N N . GLY B 1 28 ? 0.916 -2.891 -19.406 1 90.12 28 GLY B N 1
ATOM 1404 C CA . GLY B 1 28 ? 1.373 -1.754 -18.625 1 90.12 28 GLY B CA 1
ATOM 1405 C C . GLY B 1 28 ? 2.816 -1.38 -18.906 1 90.12 28 GLY B C 1
ATOM 1406 O O . GLY B 1 28 ? 3.248 -0.271 -18.578 1 90.12 28 GLY B O 1
ATOM 1407 N N . GLY B 1 29 ? 3.58 -2.287 -19.422 1 89.69 29 GLY B N 1
ATOM 1408 C CA . GLY B 1 29 ? 4.953 -1.996 -19.797 1 89.69 29 GLY B CA 1
ATOM 1409 C C . GLY B 1 29 ? 5.875 -1.822 -18.609 1 89.69 29 GLY B C 1
ATOM 1410 O O . GLY B 1 29 ? 6.789 -0.998 -18.641 1 89.69 29 GLY B O 1
ATOM 1411 N N . PHE B 1 30 ? 5.648 -2.428 -17.5 1 87.69 30 PHE B N 1
ATOM 1412 C CA . PHE B 1 30 ? 6.441 -2.273 -16.281 1 87.69 30 PHE B CA 1
ATOM 1413 C C . PHE B 1 30 ? 7.801 -2.953 -16.438 1 87.69 30 PHE B C 1
ATOM 1415 O O . PHE B 1 30 ? 8.758 -2.592 -15.758 1 87.69 30 PHE B O 1
ATOM 1422 N N . GLY B 1 31 ? 8 -3.822 -17.359 1 85.25 31 GLY B N 1
ATOM 1423 C CA . GLY B 1 31 ? 9.266 -4.504 -17.594 1 85.25 31 GLY B CA 1
ATOM 1424 C C . GLY B 1 31 ? 9.648 -5.469 -16.5 1 85.25 31 GLY B C 1
ATOM 1425 O O . GLY B 1 31 ? 10.734 -6.055 -16.531 1 85.25 31 GLY B O 1
ATOM 1426 N N . ASN B 1 32 ? 8.891 -5.617 -15.43 1 89.31 32 ASN B N 1
ATOM 1427 C CA . ASN B 1 32 ? 9.156 -6.527 -14.32 1 89.31 32 ASN B CA 1
ATOM 1428 C C . ASN B 1 32 ? 8.641 -7.934 -14.617 1 89.31 32 ASN B C 1
ATOM 1430 O O . ASN B 1 32 ? 7.512 -8.102 -15.078 1 89.31 32 ASN B O 1
ATOM 1434 N N . PRO B 1 33 ? 9.547 -8.883 -14.453 1 91.38 33 PRO B N 1
ATOM 1435 C CA . PRO B 1 33 ? 9.031 -10.25 -14.594 1 91.38 33 PRO B CA 1
ATOM 1436 C C . PRO B 1 33 ? 7.969 -10.594 -13.555 1 91.38 33 PRO B C 1
ATOM 1438 O O . PRO B 1 33 ? 8.047 -10.133 -12.414 1 91.38 33 PRO B O 1
ATOM 1441 N N . VAL B 1 34 ? 7.012 -11.391 -13.992 1 95 34 VAL B N 1
ATOM 1442 C CA . VAL B 1 34 ? 5.969 -11.852 -13.086 1 95 34 VAL B CA 1
ATOM 1443 C C . VAL B 1 34 ? 6.078 -13.367 -12.898 1 95 34 VAL B C 1
ATOM 1445 O O . VAL B 1 34 ? 5.93 -14.125 -13.859 1 95 34 VAL B O 1
ATOM 1448 N N . ASP B 1 35 ? 6.43 -13.773 -11.68 1 95.88 35 ASP B N 1
ATOM 1449 C CA . ASP B 1 35 ? 6.383 -15.188 -11.336 1 95.88 35 ASP B CA 1
ATOM 1450 C C . ASP B 1 35 ? 4.992 -15.594 -10.852 1 95.88 35 ASP B C 1
ATOM 1452 O O . ASP B 1 35 ? 4.355 -14.859 -10.094 1 95.88 35 ASP B O 1
ATOM 1456 N N . VAL B 1 36 ? 4.609 -16.781 -11.305 1 97.44 36 VAL B N 1
ATOM 1457 C CA . VAL B 1 36 ? 3.242 -17.219 -11.023 1 97.44 36 VAL B CA 1
ATOM 1458 C C . VAL B 1 36 ? 3.262 -18.469 -10.164 1 97.44 36 VAL B C 1
ATOM 1460 O O . VAL B 1 36 ? 4 -19.422 -10.461 1 97.44 36 VAL B O 1
ATOM 1463 N N . VAL B 1 37 ? 2.504 -18.422 -9.078 1 97.75 37 VAL B N 1
ATOM 1464 C CA . VAL B 1 37 ? 2.189 -19.625 -8.312 1 97.75 37 VAL B CA 1
ATOM 1465 C C . VAL B 1 37 ? 0.676 -19.75 -8.148 1 97.75 37 VAL B C 1
ATOM 1467 O O . VAL B 1 37 ? -0.035 -18.734 -8.117 1 97.75 37 VAL B O 1
ATOM 1470 N N . ARG B 1 38 ? 0.178 -21 -7.875 1 97.56 38 ARG B N 1
ATOM 1471 C CA . ARG B 1 38 ? -1.251 -21.219 -8.078 1 97.56 38 ARG B CA 1
ATOM 1472 C C . ARG B 1 38 ? -1.945 -21.547 -6.762 1 97.56 38 ARG B C 1
ATOM 1474 O O . ARG B 1 38 ? -3.168 -21.703 -6.719 1 97.56 38 ARG B O 1
ATOM 1481 N N . ASP B 1 39 ? -1.213 -21.766 -5.727 1 97.69 39 ASP B N 1
ATOM 1482 C CA . ASP B 1 39 ? -1.822 -22.047 -4.426 1 97.69 39 ASP B CA 1
ATOM 1483 C C . ASP B 1 39 ? -0.944 -21.531 -3.289 1 97.69 39 ASP B C 1
ATOM 1485 O O . ASP B 1 39 ? 0.179 -21.078 -3.521 1 97.69 39 ASP B O 1
ATOM 1489 N N . GLY B 1 40 ? -1.484 -21.562 -2.078 1 98.06 40 GLY B N 1
ATOM 1490 C CA . GLY B 1 40 ? -0.799 -20.984 -0.936 1 98.06 40 GLY B CA 1
ATOM 1491 C C . GLY B 1 40 ? 0.447 -21.75 -0.533 1 98.06 40 GLY B C 1
ATOM 1492 O O . GLY B 1 40 ? 1.426 -21.156 -0.075 1 98.06 40 GLY B O 1
ATOM 1493 N N . ALA B 1 41 ? 0.365 -23.031 -0.631 1 97.88 41 ALA B N 1
ATOM 1494 C CA . ALA B 1 41 ? 1.531 -23.844 -0.281 1 97.88 41 ALA B CA 1
ATOM 1495 C C . ALA B 1 41 ? 2.713 -23.531 -1.194 1 97.88 41 ALA B C 1
ATOM 1497 O O . ALA B 1 41 ? 3.84 -23.359 -0.726 1 97.88 41 ALA B O 1
ATOM 1498 N N . GLU B 1 42 ? 2.424 -23.406 -2.432 1 97.44 42 GLU B N 1
ATOM 1499 C CA . GLU B 1 42 ? 3.473 -23.078 -3.393 1 97.44 42 GLU B CA 1
ATOM 1500 C C . GLU B 1 42 ? 4.008 -21.672 -3.172 1 97.44 42 GLU B C 1
ATOM 1502 O O . GLU B 1 42 ? 5.199 -21.422 -3.359 1 97.44 42 GLU B O 1
ATOM 1507 N N . ALA B 1 43 ? 3.133 -20.766 -2.859 1 97.94 43 ALA B N 1
ATOM 1508 C CA . ALA B 1 43 ? 3.559 -19.406 -2.562 1 97.94 43 ALA B CA 1
ATOM 1509 C C . ALA B 1 43 ? 4.605 -19.391 -1.451 1 97.94 43 ALA B C 1
ATOM 1511 O O . ALA B 1 43 ? 5.633 -18.719 -1.568 1 97.94 43 ALA B O 1
ATOM 1512 N N . LEU B 1 44 ? 4.336 -20.141 -0.426 1 97.38 44 LEU B N 1
ATOM 1513 C CA . LEU B 1 44 ? 5.258 -20.172 0.705 1 97.38 44 LEU B CA 1
ATOM 1514 C C . LEU B 1 44 ? 6.559 -20.875 0.324 1 97.38 44 LEU B C 1
ATOM 1516 O O . LEU B 1 44 ? 7.641 -20.438 0.711 1 97.38 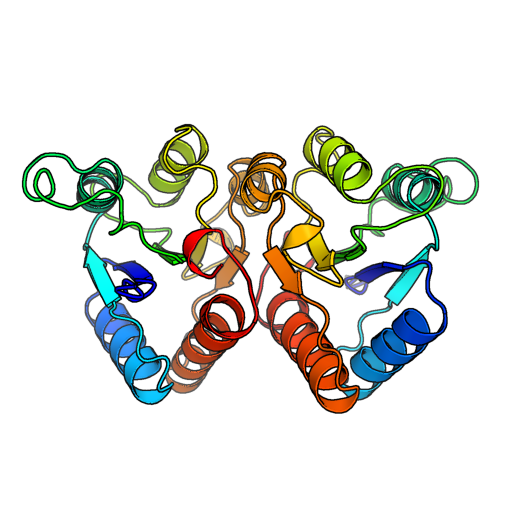44 LEU B O 1
ATOM 1520 N N . GLU B 1 45 ? 6.426 -21.969 -0.396 1 96.56 45 GLU B N 1
ATOM 1521 C CA . GLU B 1 45 ? 7.621 -22.641 -0.893 1 96.56 45 GLU B CA 1
ATOM 1522 C C . GLU B 1 45 ? 8.5 -21.688 -1.701 1 96.56 45 GLU B C 1
ATOM 1524 O O . GLU B 1 45 ? 9.719 -21.688 -1.542 1 96.56 45 GLU B O 1
ATOM 1529 N N . TYR B 1 46 ? 7.883 -20.922 -2.561 1 96.69 46 TYR B N 1
ATOM 1530 C CA . TYR B 1 46 ? 8.562 -19.938 -3.387 1 96.69 46 TYR B CA 1
ATOM 1531 C C . TYR B 1 46 ? 9.273 -18.891 -2.521 1 96.69 46 TYR B C 1
ATOM 1533 O O . TYR B 1 46 ? 10.461 -18.625 -2.715 1 96.69 46 TYR B O 1
ATOM 1541 N N . LEU B 1 47 ? 8.602 -18.359 -1.579 1 95.19 47 LEU B N 1
ATOM 1542 C CA . LEU B 1 47 ? 9.094 -17.234 -0.789 1 95.19 47 LEU B CA 1
ATOM 1543 C C . LEU B 1 47 ? 10.188 -17.688 0.171 1 95.19 47 LEU B C 1
ATOM 1545 O O . LEU B 1 47 ? 11.133 -16.938 0.435 1 95.19 47 LEU B O 1
ATOM 1549 N N . TYR B 1 48 ? 10.031 -18.891 0.707 1 94.12 48 TYR B N 1
ATOM 1550 C CA . TYR B 1 48 ? 11.016 -19.406 1.656 1 94.12 48 TYR B CA 1
ATOM 1551 C C . TYR B 1 48 ? 12.148 -20.125 0.935 1 94.12 48 TYR B C 1
ATOM 1553 O O . TYR B 1 48 ? 13.078 -20.625 1.571 1 94.12 48 TYR B O 1
ATOM 1561 N N . ARG B 1 49 ? 12.047 -20.156 -0.373 1 93.06 49 ARG B N 1
ATOM 1562 C CA . ARG B 1 49 ? 13.062 -20.781 -1.212 1 93.06 49 ARG B CA 1
ATOM 1563 C C . ARG B 1 49 ? 13.289 -22.234 -0.807 1 93.06 49 ARG B C 1
ATOM 1565 O O . ARG B 1 49 ? 14.43 -22.641 -0.58 1 93.06 49 ARG B O 1
ATOM 1572 N N . GLU B 1 50 ? 12.25 -22.938 -0.758 1 93.75 50 GLU B N 1
ATOM 1573 C CA . GLU B 1 50 ? 12.25 -24.359 -0.409 1 93.75 50 GLU B CA 1
ATOM 1574 C C . GLU B 1 50 ? 11.805 -25.219 -1.587 1 93.75 50 GLU B C 1
ATOM 1576 O O . GLU B 1 50 ? 11.266 -24.703 -2.57 1 93.75 50 GLU B O 1
ATOM 1581 N N . GLY B 1 51 ? 12.148 -26.547 -1.484 1 93.19 51 GLY B N 1
ATOM 1582 C CA . GLY B 1 51 ? 11.734 -27.469 -2.525 1 93.19 51 GLY B CA 1
ATOM 1583 C C . GLY B 1 51 ? 12.242 -27.078 -3.904 1 93.19 51 GLY B C 1
ATOM 1584 O O . GLY B 1 51 ? 13.438 -26.875 -4.094 1 93.19 51 GLY B O 1
ATOM 1585 N N . ARG B 1 52 ? 11.312 -26.969 -4.883 1 91.62 52 ARG B N 1
ATOM 1586 C CA . ARG B 1 52 ? 11.656 -26.688 -6.273 1 91.62 52 ARG B CA 1
ATOM 1587 C C . ARG B 1 52 ? 12.25 -25.297 -6.434 1 91.62 52 ARG B C 1
ATOM 1589 O O . ARG B 1 52 ? 12.82 -24.969 -7.477 1 91.62 52 ARG B O 1
ATOM 1596 N N . TYR B 1 53 ? 12.125 -24.469 -5.387 1 93.75 53 TYR B N 1
ATOM 1597 C CA . TYR B 1 53 ? 12.625 -23.094 -5.457 1 93.75 53 TYR B CA 1
ATOM 1598 C C . TYR B 1 53 ? 13.914 -22.953 -4.656 1 93.75 53 TYR B C 1
ATOM 1600 O O . TYR B 1 53 ? 14.391 -21.828 -4.438 1 93.75 53 TYR B O 1
ATOM 1608 N N . ALA B 1 54 ? 14.547 -23.938 -4.125 1 90.38 54 ALA B N 1
ATOM 1609 C CA . ALA B 1 54 ? 15.727 -23.938 -3.268 1 90.38 54 ALA B CA 1
ATOM 1610 C C . ALA B 1 54 ? 16.922 -23.297 -3.986 1 90.38 54 ALA B C 1
ATOM 1612 O O . ALA B 1 54 ? 17.828 -22.75 -3.346 1 90.38 54 ALA B O 1
ATOM 1613 N N . GLY B 1 55 ? 16.969 -23.25 -5.258 1 87.44 55 GLY B N 1
ATOM 1614 C CA . GLY B 1 55 ? 18.094 -22.734 -6.023 1 87.44 55 GLY B CA 1
ATOM 1615 C C . GLY B 1 55 ? 17.984 -21.25 -6.312 1 87.44 55 GLY B C 1
ATOM 1616 O O . GLY B 1 55 ? 18.922 -20.656 -6.855 1 87.44 55 GLY B O 1
ATOM 1617 N N . ARG B 1 56 ? 16.906 -20.641 -5.949 1 85 56 ARG B N 1
ATOM 1618 C CA . ARG B 1 56 ? 16.719 -19.219 -6.211 1 85 56 ARG B CA 1
ATOM 1619 C C . ARG B 1 56 ? 17.609 -18.375 -5.309 1 85 56 ARG B C 1
ATOM 1621 O O . ARG B 1 56 ? 17.797 -18.688 -4.133 1 85 56 ARG B O 1
ATOM 1628 N N . GLY B 1 57 ? 18.234 -17.391 -5.871 1 76.62 57 GLY B N 1
ATOM 1629 C CA . GLY B 1 57 ? 19.109 -16.516 -5.121 1 76.62 57 GLY B CA 1
ATOM 1630 C C . GLY B 1 57 ? 18.375 -15.523 -4.25 1 76.62 57 GLY B C 1
ATOM 1631 O O . GLY B 1 57 ? 17.188 -15.258 -4.477 1 76.62 57 GLY B O 1
ATOM 1632 N N . ALA B 1 58 ? 19.031 -15.094 -3.242 1 67.12 58 ALA B N 1
ATOM 1633 C CA . ALA B 1 58 ? 18.469 -14.109 -2.324 1 67.12 58 ALA B CA 1
ATOM 1634 C C . ALA B 1 58 ? 18.078 -12.836 -3.064 1 67.12 58 ALA B C 1
ATOM 1636 O O . ALA B 1 58 ? 17.109 -12.164 -2.697 1 67.12 58 ALA B O 1
ATOM 1637 N N . HIS B 1 59 ? 18.719 -12.633 -4.164 1 67.94 59 HIS B N 1
ATOM 1638 C CA . HIS B 1 59 ? 18.484 -11.422 -4.93 1 67.94 59 HIS B CA 1
ATOM 1639 C C . HIS B 1 59 ? 17.266 -11.57 -5.832 1 67.94 59 HIS B C 1
ATOM 1641 O O . HIS B 1 59 ? 16.875 -10.617 -6.52 1 67.94 59 HIS B O 1
ATOM 1647 N N . ASP B 1 60 ? 16.594 -12.703 -5.598 1 79.69 60 ASP B N 1
ATOM 1648 C CA . ASP B 1 60 ? 15.461 -12.977 -6.465 1 79.69 60 ASP B CA 1
ATOM 1649 C C . ASP B 1 60 ? 14.141 -12.773 -5.723 1 79.69 60 ASP B C 1
ATOM 1651 O O . ASP B 1 60 ? 13.102 -13.273 -6.148 1 79.69 60 ASP B O 1
ATOM 1655 N N . GLU B 1 61 ? 14.211 -11.984 -4.703 1 86.19 61 GLU B N 1
ATOM 1656 C CA . GLU B 1 61 ? 12.984 -11.727 -3.949 1 86.19 61 GLU B CA 1
ATOM 1657 C C . GLU B 1 61 ? 12.047 -10.812 -4.73 1 86.19 61 GLU B C 1
ATOM 1659 O O . GLU B 1 61 ? 12.484 -9.867 -5.379 1 86.19 61 GLU B O 1
ATOM 1664 N N . PRO B 1 62 ? 10.797 -11.188 -4.617 1 92.69 62 PRO B N 1
ATOM 1665 C CA . PRO B 1 62 ? 9.867 -10.297 -5.305 1 92.69 62 PRO B CA 1
ATOM 1666 C C . PRO B 1 62 ? 9.758 -8.922 -4.637 1 92.69 62 PRO B C 1
ATOM 1668 O O . PRO B 1 62 ? 9.844 -8.828 -3.408 1 92.69 62 PRO B O 1
ATOM 1671 N N . ARG B 1 63 ? 9.5 -7.93 -5.457 1 91.25 63 ARG B N 1
ATOM 1672 C CA . ARG B 1 63 ? 9.305 -6.57 -4.961 1 91.25 63 ARG B CA 1
ATOM 1673 C C . ARG B 1 63 ? 7.855 -6.344 -4.539 1 91.25 63 ARG B C 1
ATOM 1675 O O . ARG B 1 63 ? 7.562 -5.426 -3.77 1 91.25 63 ARG B O 1
ATOM 1682 N N . LEU B 1 64 ? 7.023 -7.145 -5.047 1 95.88 64 LEU B N 1
ATOM 1683 C CA . LEU B 1 64 ? 5.586 -7.059 -4.805 1 95.88 64 LEU B CA 1
ATOM 1684 C C . LEU B 1 64 ? 4.941 -8.438 -4.863 1 95.88 64 LEU B C 1
ATOM 1686 O O . LEU B 1 64 ? 5.258 -9.242 -5.746 1 95.88 64 LEU B O 1
ATOM 1690 N N . ILE B 1 65 ? 4.109 -8.688 -3.902 1 97.5 65 ILE B N 1
ATOM 1691 C CA . ILE B 1 65 ? 3.311 -9.906 -3.914 1 97.5 65 ILE B CA 1
ATOM 1692 C C . ILE B 1 65 ? 1.836 -9.555 -4.109 1 97.5 65 ILE B C 1
ATOM 1694 O O . ILE B 1 65 ? 1.27 -8.773 -3.344 1 97.5 65 ILE B O 1
ATOM 1698 N N . LEU B 1 66 ? 1.22 -10.047 -5.191 1 98.31 66 LEU B N 1
ATOM 1699 C CA . LEU B 1 66 ? -0.229 -10.047 -5.363 1 98.31 66 LEU B CA 1
ATOM 1700 C C . LEU B 1 66 ? -0.827 -11.375 -4.914 1 98.31 66 LEU B C 1
ATOM 1702 O O . LEU B 1 66 ? -0.513 -12.43 -5.477 1 98.31 66 LEU B O 1
ATOM 1706 N N . LEU B 1 67 ? -1.679 -11.297 -3.918 1 97.75 67 LEU B N 1
ATOM 1707 C CA . LEU B 1 67 ? -2.109 -12.508 -3.225 1 97.75 67 LEU B CA 1
ATOM 1708 C C . LEU B 1 67 ? -3.629 -12.617 -3.213 1 97.75 67 LEU B C 1
ATOM 1710 O O . LEU B 1 67 ? -4.312 -11.781 -2.611 1 97.75 67 LEU B O 1
ATOM 1714 N N . ASP B 1 68 ? -4.137 -13.641 -3.859 1 95.94 68 ASP B N 1
ATOM 1715 C CA . ASP B 1 68 ? -5.566 -13.914 -3.793 1 95.94 68 ASP B CA 1
ATOM 1716 C C . ASP B 1 68 ? -5.973 -14.398 -2.402 1 95.94 68 ASP B C 1
ATOM 1718 O O . ASP B 1 68 ? -5.234 -15.148 -1.763 1 95.94 68 ASP B O 1
ATOM 1722 N N . VAL B 1 69 ? -7.145 -13.969 -1.971 1 94.25 69 VAL B N 1
ATOM 1723 C CA . VAL B 1 69 ? -7.656 -14.359 -0.658 1 94.25 69 VAL B CA 1
ATOM 1724 C C . VAL B 1 69 ? -8.094 -15.82 -0.682 1 94.25 69 VAL B C 1
ATOM 1726 O O . VAL B 1 69 ? -7.809 -16.578 0.248 1 94.25 69 VAL B O 1
ATOM 1729 N N . LYS B 1 70 ? -8.82 -16.172 -1.694 1 93.5 70 LYS B N 1
ATOM 1730 C CA . LYS B 1 70 ? -9.336 -17.531 -1.812 1 93.5 70 LYS B CA 1
ATOM 1731 C C . LYS B 1 70 ? -8.383 -18.406 -2.615 1 93.5 70 LYS B C 1
ATOM 1733 O O . LYS B 1 70 ? -8.367 -18.359 -3.848 1 93.5 70 LYS B O 1
ATOM 1738 N N . LEU B 1 71 ? -7.637 -19.188 -1.941 1 95.62 71 LEU B N 1
ATOM 1739 C CA . LEU B 1 71 ? -6.68 -20.109 -2.547 1 95.62 71 LEU B CA 1
ATOM 1740 C C . LEU B 1 71 ? -6.898 -21.531 -2.043 1 95.62 71 LEU B C 1
ATOM 1742 O O . LEU B 1 71 ? -7.355 -21.734 -0.915 1 95.62 71 LEU B O 1
ATOM 1746 N N . PRO B 1 72 ? -6.59 -22.484 -2.891 1 95.81 72 PRO B N 1
ATOM 1747 C CA . PRO B 1 72 ? -6.605 -23.859 -2.395 1 95.81 72 PRO B CA 1
ATOM 1748 C C . PRO B 1 72 ? -5.418 -24.172 -1.489 1 95.81 72 PRO B C 1
ATOM 1750 O O . PRO B 1 72 ? -4.434 -23.438 -1.476 1 95.81 72 PRO B O 1
ATOM 1753 N N . LEU B 1 73 ? -5.473 -25.297 -0.593 1 96.12 73 LEU B N 1
ATOM 1754 C CA . LEU B 1 73 ? -4.477 -25.812 0.333 1 96.12 73 LEU B CA 1
ATOM 1755 C C . LEU B 1 73 ? -4.305 -24.891 1.534 1 96.12 73 LEU B C 1
ATOM 1757 O O . LEU B 1 73 ? -4.801 -25.188 2.625 1 96.12 73 LEU B O 1
ATOM 1761 N N . ILE B 1 74 ? -3.584 -23.734 1.302 1 96.44 74 ILE B N 1
ATOM 1762 C CA . ILE B 1 74 ? -3.465 -22.719 2.332 1 96.44 74 ILE B CA 1
ATOM 1763 C C . ILE B 1 74 ? -4.117 -21.422 1.851 1 96.44 74 ILE B C 1
ATOM 1765 O O . ILE B 1 74 ? -3.77 -20.906 0.789 1 96.44 74 ILE B O 1
ATOM 1769 N N . ASP B 1 75 ? -5.027 -20.906 2.602 1 94.5 75 ASP B N 1
ATOM 1770 C CA . ASP B 1 75 ? -5.773 -19.734 2.15 1 94.5 75 ASP B CA 1
ATOM 1771 C C . ASP B 1 75 ? -4.91 -18.469 2.209 1 94.5 75 ASP B C 1
ATOM 1773 O O . ASP B 1 75 ? -3.895 -18.453 2.904 1 94.5 75 ASP B O 1
ATOM 1777 N N . GLY B 1 76 ? -5.281 -17.469 1.479 1 96.12 76 GLY B N 1
ATOM 1778 C CA . GLY B 1 76 ? -4.527 -16.234 1.329 1 96.12 76 GLY B CA 1
ATOM 1779 C C . GLY B 1 76 ? -4.18 -15.586 2.654 1 96.12 76 GLY B C 1
ATOM 1780 O O . GLY B 1 76 ? -3.023 -15.234 2.9 1 96.12 76 GLY B O 1
ATOM 1781 N N . PRO B 1 77 ? -5.188 -15.469 3.518 1 95.25 77 PRO B N 1
ATOM 1782 C CA . PRO B 1 77 ? -4.918 -14.844 4.812 1 95.25 77 PRO B CA 1
ATOM 1783 C C . PRO B 1 77 ? -3.871 -15.594 5.629 1 95.25 77 PRO B C 1
ATOM 1785 O O . PRO B 1 77 ? -3.037 -14.977 6.297 1 95.25 77 PRO B O 1
ATOM 1788 N N . GLU B 1 78 ? -3.875 -16.844 5.586 1 96.31 78 GLU B N 1
ATOM 1789 C CA . GLU B 1 78 ? -2.859 -17.625 6.285 1 96.31 78 GLU B CA 1
ATOM 1790 C C . GLU B 1 78 ? -1.487 -17.438 5.641 1 96.31 78 GLU B C 1
ATOM 1792 O O . GLU B 1 78 ? -0.475 -17.359 6.34 1 96.31 78 GLU B O 1
ATOM 1797 N N . VAL B 1 79 ? -1.456 -17.406 4.312 1 97.62 79 VAL B N 1
ATOM 1798 C CA . VAL B 1 79 ? -0.203 -17.125 3.617 1 97.62 79 VAL B CA 1
ATOM 1799 C C . VAL B 1 79 ? 0.342 -15.773 4.066 1 97.62 79 VAL B C 1
ATOM 1801 O O . VAL B 1 79 ? 1.522 -15.648 4.406 1 97.62 79 VAL B O 1
ATOM 1804 N N . LEU B 1 80 ? -0.571 -14.773 4.066 1 97.62 80 LEU B N 1
ATOM 1805 C CA . LEU B 1 80 ? -0.197 -13.438 4.512 1 97.62 80 LEU B CA 1
ATOM 1806 C C . LEU B 1 80 ? 0.399 -13.484 5.918 1 97.62 80 LEU B C 1
ATOM 1808 O O . LEU B 1 80 ? 1.467 -12.914 6.16 1 97.62 80 LEU B O 1
ATOM 1812 N N . ARG B 1 81 ? -0.221 -14.156 6.812 1 96.75 81 ARG B N 1
ATOM 1813 C CA . ARG B 1 81 ? 0.233 -14.242 8.195 1 96.75 81 ARG B CA 1
ATOM 1814 C C . ARG B 1 81 ? 1.648 -14.805 8.273 1 96.75 81 ARG B C 1
ATOM 1816 O O . ARG B 1 81 ? 2.494 -14.273 9 1 96.75 81 ARG B O 1
ATOM 1823 N N . ARG B 1 82 ? 1.885 -15.781 7.57 1 97.44 82 ARG B N 1
ATOM 1824 C CA . ARG B 1 82 ? 3.188 -16.438 7.598 1 97.44 82 ARG B CA 1
ATOM 1825 C C . ARG B 1 82 ? 4.258 -15.562 6.965 1 97.44 82 ARG B C 1
ATOM 1827 O O . ARG B 1 82 ? 5.391 -15.5 7.457 1 97.44 82 ARG B O 1
ATOM 1834 N N . ILE B 1 83 ? 3.934 -14.906 5.883 1 96.69 83 ILE B N 1
ATOM 1835 C CA . ILE B 1 83 ? 4.859 -13.977 5.242 1 96.69 83 ILE B CA 1
ATOM 1836 C C . ILE B 1 83 ? 5.285 -12.898 6.238 1 96.69 83 ILE B C 1
ATOM 1838 O O . ILE B 1 83 ? 6.48 -12.625 6.391 1 96.69 83 ILE B O 1
ATOM 1842 N N . LYS B 1 84 ? 4.289 -12.336 6.953 1 96 84 LYS B N 1
ATOM 1843 C CA . LYS B 1 84 ? 4.531 -11.172 7.801 1 96 84 LYS B CA 1
ATOM 1844 C C . LYS B 1 84 ? 5.129 -11.586 9.141 1 96 84 LYS B C 1
ATOM 1846 O O . LYS B 1 84 ? 5.664 -10.75 9.875 1 96 84 LYS B O 1
ATOM 1851 N N . ALA B 1 85 ? 5.078 -12.844 9.453 1 95.31 85 ALA B N 1
ATOM 1852 C CA . ALA B 1 85 ? 5.664 -13.352 10.688 1 95.31 85 ALA B CA 1
ATOM 1853 C C . ALA B 1 85 ? 7.141 -13.68 10.5 1 95.31 85 ALA B C 1
ATOM 1855 O O . ALA B 1 85 ? 7.871 -13.867 11.477 1 95.31 85 ALA B O 1
ATOM 1856 N N . ASP B 1 86 ? 7.59 -13.859 9.32 1 94.88 86 ASP B N 1
ATOM 1857 C CA . ASP B 1 86 ? 8.953 -14.273 9.023 1 94.88 86 ASP B CA 1
ATOM 1858 C C . ASP B 1 86 ? 9.852 -13.07 8.742 1 94.88 86 ASP B C 1
ATOM 1860 O O . ASP B 1 86 ? 9.578 -12.281 7.84 1 94.88 86 ASP B O 1
ATOM 1864 N N . PRO B 1 87 ? 11.008 -12.914 9.461 1 91.38 87 PRO B N 1
ATOM 1865 C CA . PRO B 1 87 ? 11.898 -11.773 9.273 1 91.38 87 PRO B CA 1
ATOM 1866 C C . PRO B 1 87 ? 12.469 -11.688 7.859 1 91.38 87 PRO B C 1
ATOM 1868 O O . PRO B 1 87 ? 12.891 -10.609 7.422 1 91.38 87 PRO B O 1
ATOM 1871 N N . ARG B 1 88 ? 12.422 -12.789 7.137 1 88.69 88 ARG B N 1
ATOM 1872 C CA . ARG B 1 88 ? 12.969 -12.805 5.785 1 88.69 88 ARG B CA 1
ATOM 1873 C C . ARG B 1 88 ? 12.008 -12.156 4.797 1 88.69 88 ARG B C 1
ATOM 1875 O O . ARG B 1 88 ? 12.414 -11.695 3.73 1 88.69 88 ARG B O 1
ATOM 1882 N N . THR B 1 89 ? 10.672 -12.148 5.152 1 93.12 89 THR B N 1
ATOM 1883 C CA . THR B 1 89 ? 9.695 -11.773 4.129 1 93.12 89 THR B CA 1
ATOM 1884 C C . THR B 1 89 ? 8.781 -10.656 4.633 1 93.12 89 THR B C 1
ATOM 1886 O O . THR B 1 89 ? 8.047 -10.055 3.854 1 93.12 89 THR B O 1
ATOM 1889 N N . ARG B 1 90 ? 8.805 -10.289 5.918 1 93 90 ARG B N 1
ATOM 1890 C CA . ARG B 1 90 ? 7.824 -9.398 6.523 1 93 90 ARG B CA 1
ATOM 1891 C C . ARG B 1 90 ? 7.914 -8 5.922 1 93 90 ARG B C 1
ATOM 1893 O O . ARG B 1 90 ? 6.957 -7.227 5.996 1 93 90 ARG B O 1
ATOM 1900 N N . HIS B 1 91 ? 9.016 -7.68 5.297 1 91.44 91 HIS B N 1
ATOM 1901 C CA . HIS B 1 91 ? 9.195 -6.352 4.719 1 91.44 91 HIS B CA 1
ATOM 1902 C C . HIS B 1 91 ? 8.586 -6.27 3.324 1 91.44 91 HIS B C 1
ATOM 1904 O O . HIS B 1 91 ? 8.438 -5.176 2.771 1 91.44 91 HIS B O 1
ATOM 1910 N N . LEU B 1 92 ? 8.234 -7.387 2.756 1 92.94 92 LEU B N 1
ATOM 1911 C CA . LEU B 1 92 ? 7.746 -7.41 1.38 1 92.94 92 LEU B CA 1
ATOM 1912 C C . LEU B 1 92 ? 6.32 -6.875 1.299 1 92.94 92 LEU B C 1
ATOM 1914 O O . LEU B 1 92 ? 5.457 -7.27 2.084 1 92.94 92 LEU B O 1
ATOM 1918 N N . PRO B 1 93 ? 6.043 -5.98 0.375 1 96.12 93 PRO B N 1
ATOM 1919 C CA . PRO B 1 93 ? 4.668 -5.512 0.185 1 96.12 93 PRO B CA 1
ATOM 1920 C C . PRO B 1 93 ? 3.736 -6.617 -0.314 1 96.12 93 PRO B C 1
ATOM 1922 O O . PRO B 1 93 ? 4.062 -7.316 -1.276 1 96.12 93 PRO B O 1
ATOM 1925 N N . VAL B 1 94 ? 2.613 -6.711 0.323 1 97.56 94 VAL B N 1
ATOM 1926 C CA . VAL B 1 94 ? 1.602 -7.688 -0.073 1 97.56 94 VAL B CA 1
ATOM 1927 C C . VAL B 1 94 ? 0.282 -6.977 -0.362 1 97.56 94 VAL B C 1
ATOM 1929 O O . VAL B 1 94 ? -0.264 -6.293 0.506 1 97.56 94 VAL B O 1
ATOM 1932 N N . VAL B 1 95 ? -0.187 -7.105 -1.542 1 97.88 95 VAL B N 1
ATOM 1933 C CA . VAL B 1 95 ? -1.511 -6.629 -1.933 1 97.88 95 VAL B CA 1
ATOM 1934 C C . VAL B 1 95 ? -2.482 -7.809 -2.002 1 97.88 95 VAL B C 1
ATOM 1936 O O . VAL B 1 95 ? -2.307 -8.719 -2.816 1 97.88 95 VAL B O 1
ATOM 1939 N N . MET B 1 96 ? -3.502 -7.762 -1.188 1 96.75 96 MET B N 1
ATOM 1940 C CA . MET B 1 96 ? -4.535 -8.789 -1.178 1 96.75 96 MET B CA 1
ATOM 1941 C C . MET B 1 96 ? -5.574 -8.531 -2.266 1 96.75 96 MET B C 1
ATOM 1943 O O . MET B 1 96 ? -6.062 -7.41 -2.406 1 96.75 96 MET B O 1
ATOM 1947 N N . LEU B 1 97 ? -5.824 -9.539 -3.043 1 94.75 97 LEU B N 1
ATOM 1948 C CA . LEU B 1 97 ? -6.883 -9.484 -4.043 1 94.75 97 LEU B CA 1
ATOM 1949 C C . LEU B 1 97 ? -8.07 -10.336 -3.623 1 94.75 97 LEU B C 1
ATOM 1951 O O . LEU B 1 97 ? -7.898 -11.484 -3.199 1 94.75 97 LEU B O 1
ATOM 1955 N N . THR B 1 98 ? -9.211 -9.805 -3.699 1 90.56 98 THR B N 1
ATOM 1956 C CA . THR B 1 98 ? -10.391 -10.547 -3.266 1 90.56 98 THR B CA 1
ATOM 1957 C C . THR B 1 98 ? -11.555 -10.328 -4.23 1 90.56 98 THR B C 1
ATOM 1959 O O . THR B 1 98 ? -11.555 -9.367 -5.004 1 90.56 98 THR B O 1
ATOM 1962 N N . THR B 1 99 ? -12.5 -11.266 -4.234 1 86.25 99 THR B N 1
ATOM 1963 C CA . THR B 1 99 ? -13.703 -11.102 -5.039 1 86.25 99 THR B CA 1
ATOM 1964 C C . THR B 1 99 ? -14.727 -10.234 -4.312 1 86.25 99 THR B C 1
ATOM 1966 O O . THR B 1 99 ? -15.539 -9.555 -4.949 1 86.25 99 THR B O 1
ATOM 1969 N N . SER B 1 100 ? -14.719 -10.312 -2.975 1 81.75 100 SER B N 1
ATOM 1970 C CA . SER B 1 100 ? -15.648 -9.508 -2.191 1 81.75 100 SER B CA 1
ATOM 1971 C C . SER B 1 100 ? -15.055 -9.125 -0.842 1 81.75 100 SER B C 1
ATOM 1973 O O . SER B 1 100 ? -14.133 -9.781 -0.357 1 81.75 100 SER B O 1
ATOM 1975 N N . THR B 1 101 ? -15.602 -7.953 -0.317 1 75.06 101 TH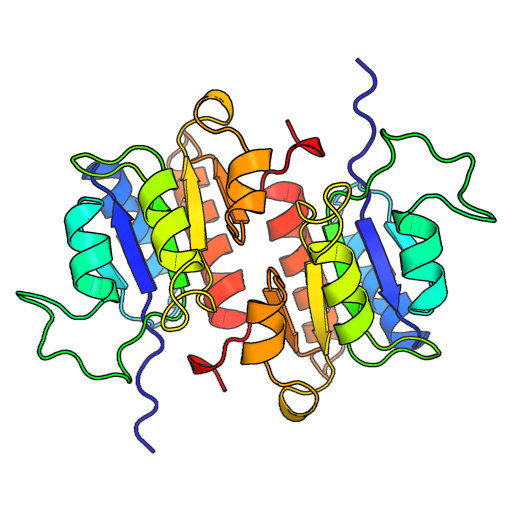R B N 1
ATOM 1976 C CA . THR B 1 101 ? -15.141 -7.559 1.009 1 75.06 101 THR B CA 1
ATOM 1977 C C . THR B 1 101 ? -15.703 -8.492 2.078 1 75.06 101 THR B C 1
ATOM 1979 O O . THR B 1 101 ? -15.211 -8.523 3.207 1 75.06 101 THR B O 1
ATOM 1982 N N . GLU B 1 102 ? -16.734 -9.141 1.723 1 74.81 102 GLU B N 1
ATOM 1983 C CA . GLU B 1 102 ? -17.359 -10.047 2.682 1 74.81 102 GLU B CA 1
ATOM 1984 C C . GLU B 1 102 ? -16.484 -11.258 2.959 1 74.81 102 GLU B C 1
ATOM 1986 O O . GLU B 1 102 ? -16.609 -11.906 4.004 1 74.81 102 GLU B O 1
ATOM 1991 N N . ASP B 1 103 ? -15.602 -11.484 2.131 1 65.38 103 ASP B N 1
ATOM 1992 C CA . ASP B 1 103 ? -14.797 -12.703 2.199 1 65.38 103 ASP B CA 1
ATOM 1993 C C . ASP B 1 103 ? -13.727 -12.594 3.279 1 65.38 103 ASP B C 1
ATOM 1995 O O . ASP B 1 103 ? -13.156 -13.602 3.699 1 65.38 103 ASP B O 1
ATOM 1999 N N . VAL B 1 104 ? -13.445 -11.422 3.568 1 67.69 104 VAL B N 1
ATOM 2000 C CA . VAL B 1 104 ? -12.328 -11.336 4.504 1 67.69 104 VAL B CA 1
ATOM 2001 C C . VAL B 1 104 ? -12.57 -10.195 5.492 1 67.69 104 VAL B C 1
ATOM 2003 O O . VAL B 1 104 ? -13.164 -9.172 5.137 1 67.69 104 VAL B O 1
ATOM 2006 N N . ASP B 1 105 ? -12.234 -10.57 6.699 1 78.25 105 ASP B N 1
ATOM 2007 C CA . ASP B 1 105 ? -12.141 -9.5 7.688 1 78.25 105 ASP B CA 1
ATOM 2008 C C . ASP B 1 105 ? -11.031 -8.516 7.32 1 78.25 105 ASP B C 1
ATOM 2010 O O . ASP B 1 105 ? -9.852 -8.789 7.555 1 78.25 105 ASP B O 1
ATOM 2014 N N . LEU B 1 106 ? -11.367 -7.445 6.598 1 81.81 106 LEU B N 1
ATOM 2015 C CA . LEU B 1 106 ? -10.445 -6.41 6.148 1 81.81 106 LEU B CA 1
ATOM 2016 C C . LEU B 1 106 ? -9.539 -5.961 7.289 1 81.81 106 LEU B C 1
ATOM 2018 O O . LEU B 1 106 ? -8.32 -5.852 7.113 1 81.81 106 LEU B O 1
ATOM 2022 N N . ARG B 1 107 ? -10.133 -5.742 8.391 1 82.94 107 ARG B N 1
ATOM 2023 C CA . ARG B 1 107 ? -9.359 -5.289 9.539 1 82.94 107 ARG B CA 1
ATOM 2024 C C . ARG B 1 107 ? -8.289 -6.309 9.914 1 82.94 107 ARG B C 1
ATOM 2026 O O . ARG B 1 107 ? -7.133 -5.949 10.148 1 82.94 107 ARG B O 1
ATOM 2033 N N . ARG B 1 108 ? -8.664 -7.508 9.922 1 85.12 108 ARG B N 1
ATOM 2034 C CA . ARG B 1 108 ? -7.738 -8.57 10.305 1 85.12 108 ARG B CA 1
ATOM 2035 C C . ARG B 1 108 ? -6.594 -8.68 9.305 1 85.12 108 ARG B C 1
ATOM 2037 O O . ARG B 1 108 ? -5.445 -8.922 9.688 1 85.12 108 ARG B O 1
ATOM 2044 N N . CYS B 1 109 ? -6.871 -8.523 8.086 1 90.06 109 CYS B N 1
ATOM 2045 C CA . CYS B 1 109 ? -5.82 -8.617 7.074 1 90.06 109 CYS B CA 1
ATOM 2046 C C . CYS B 1 109 ? -4.801 -7.496 7.246 1 90.06 109 CYS B C 1
ATOM 2048 O O . CYS B 1 109 ? -3.596 -7.727 7.129 1 90.06 109 CYS B O 1
ATOM 2050 N N . TYR B 1 110 ? -5.266 -6.32 7.574 1 90.62 110 TYR B N 1
ATOM 2051 C CA . TYR B 1 110 ? -4.34 -5.223 7.828 1 90.62 110 TYR B CA 1
ATOM 2052 C C . TYR B 1 110 ? -3.561 -5.453 9.117 1 90.62 110 TYR B C 1
ATOM 2054 O O . TYR B 1 110 ? -2.375 -5.121 9.195 1 90.62 110 TYR B O 1
ATOM 2062 N N . GLU B 1 111 ? -4.223 -6.062 10.047 1 88.69 111 GLU B N 1
ATOM 2063 C CA . GLU B 1 111 ? -3.537 -6.383 11.297 1 88.69 111 GLU B CA 1
ATOM 2064 C C . GLU B 1 111 ? -2.439 -7.422 11.078 1 88.69 111 GLU B C 1
ATOM 2066 O O . GLU B 1 111 ? -1.407 -7.391 11.75 1 88.69 111 GLU B O 1
ATOM 2071 N N . TYR B 1 112 ? -2.707 -8.312 10.117 1 91.94 112 TYR B N 1
ATOM 2072 C CA . TYR B 1 112 ? -1.695 -9.305 9.781 1 91.94 112 TYR B CA 1
ATOM 2073 C C . TYR B 1 112 ? -0.534 -8.664 9.031 1 91.94 112 TYR B C 1
ATOM 2075 O O . TYR B 1 112 ? 0.537 -9.266 8.898 1 91.94 112 TYR B O 1
ATOM 2083 N N . GLY B 1 113 ? -0.78 -7.469 8.492 1 93.88 113 GLY B N 1
ATOM 2084 C CA . GLY B 1 113 ? 0.325 -6.762 7.867 1 93.88 113 GLY B CA 1
ATOM 2085 C C . GLY B 1 113 ? 0.139 -6.562 6.375 1 93.88 113 GLY B C 1
ATOM 2086 O O . GLY B 1 113 ? 1.1 -6.273 5.656 1 93.88 113 GLY B O 1
ATOM 2087 N N . ALA B 1 114 ? -1.091 -6.824 5.906 1 96 114 ALA B N 1
ATOM 2088 C CA . ALA B 1 114 ? -1.348 -6.52 4.5 1 96 114 ALA B CA 1
ATOM 2089 C C . ALA B 1 114 ? -1.039 -5.059 4.191 1 96 114 ALA B C 1
ATOM 2091 O O . ALA B 1 114 ? -1.351 -4.168 4.988 1 96 114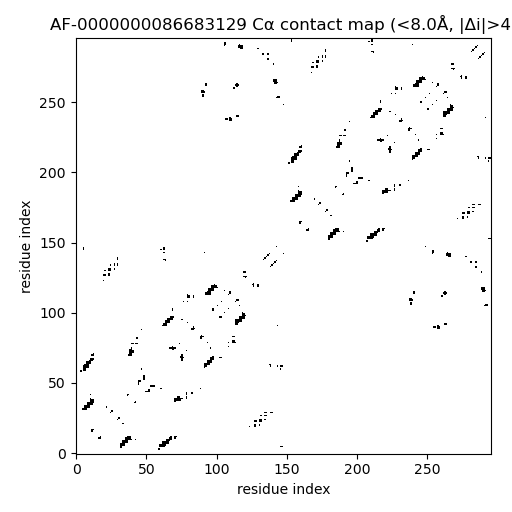 ALA B O 1
ATOM 2092 N N . ASN B 1 115 ? -0.439 -4.836 3.031 1 97.06 115 ASN B N 1
ATOM 2093 C CA . ASN B 1 115 ? -0.162 -3.457 2.643 1 97.06 115 ASN B CA 1
ATOM 2094 C C . ASN B 1 115 ? -1.386 -2.797 2.014 1 97.06 115 ASN B C 1
ATOM 2096 O O . ASN B 1 115 ? -1.591 -1.591 2.162 1 97.06 115 ASN B O 1
ATOM 2100 N N . SER B 1 116 ? -2.121 -3.559 1.327 1 96.25 116 SER B N 1
ATOM 2101 C CA . SER B 1 116 ? -3.297 -3.076 0.609 1 96.25 116 SER B CA 1
ATOM 2102 C C . SER B 1 116 ? -4.312 -4.195 0.395 1 96.25 116 SER B C 1
ATOM 2104 O O . SER B 1 116 ? -3.969 -5.375 0.485 1 96.25 116 SER B O 1
ATOM 2106 N N . TYR B 1 117 ? -5.52 -3.754 0.162 1 94.31 117 TYR B N 1
ATOM 2107 C CA . TYR B 1 117 ? -6.629 -4.66 -0.097 1 94.31 117 TYR B CA 1
ATOM 2108 C C . TYR B 1 117 ? -7.473 -4.172 -1.27 1 94.31 117 TYR B C 1
ATOM 2110 O O . TYR B 1 117 ? -8.062 -3.09 -1.208 1 94.31 117 TYR B O 1
ATOM 2118 N N . ILE B 1 118 ? -7.574 -5.047 -2.271 1 95.06 118 ILE B N 1
ATOM 2119 C CA . ILE B 1 118 ? -8.273 -4.656 -3.488 1 95.06 118 ILE B CA 1
ATOM 2120 C C . ILE B 1 118 ? -9.383 -5.66 -3.793 1 95.06 118 ILE B C 1
ATOM 2122 O O . ILE B 1 118 ? -9.156 -6.875 -3.762 1 95.06 118 ILE B O 1
ATOM 2126 N N . VAL B 1 119 ? -10.539 -5.148 -4.062 1 93.69 119 VAL B N 1
ATOM 2127 C CA . VAL B 1 119 ? -11.625 -5.984 -4.551 1 93.69 119 VAL B CA 1
ATOM 2128 C C . VAL B 1 119 ? -11.516 -6.145 -6.066 1 93.69 119 VAL B C 1
ATOM 2130 O O . VAL B 1 119 ? -11.469 -5.156 -6.797 1 93.69 119 VAL B O 1
ATOM 2133 N N . LYS B 1 120 ? -11.438 -7.34 -6.465 1 94 120 LYS B N 1
ATOM 2134 C CA . LYS B 1 120 ? -11.391 -7.59 -7.906 1 94 120 LYS B CA 1
ATOM 2135 C C . LYS B 1 120 ? -12.648 -7.059 -8.594 1 94 120 LYS B C 1
ATOM 2137 O O . LYS B 1 120 ? -13.758 -7.52 -8.312 1 94 120 LYS B O 1
ATOM 2142 N N . PRO B 1 121 ? -12.398 -6.145 -9.516 1 93.06 121 PRO B N 1
ATOM 2143 C CA . PRO B 1 121 ? -13.57 -5.695 -10.273 1 93.06 121 PRO B CA 1
ATOM 2144 C C . PRO B 1 121 ? -14.195 -6.812 -11.109 1 93.06 121 PRO B C 1
ATOM 2146 O O . PRO B 1 121 ? -13.477 -7.645 -11.672 1 93.06 121 PRO B O 1
ATOM 2149 N N . VAL B 1 122 ? -15.492 -6.797 -11.273 1 87.94 122 VAL B N 1
ATOM 2150 C CA . VAL B 1 122 ? -16.219 -7.824 -12.016 1 87.94 122 VAL B CA 1
ATOM 2151 C C . VAL B 1 122 ? -16.047 -7.586 -13.516 1 87.94 122 VAL B C 1
ATOM 2153 O O . VAL B 1 122 ? -15.883 -8.531 -14.281 1 87.94 122 VAL B O 1
ATOM 2156 N N . ASP B 1 123 ? -16.031 -6.355 -13.82 1 93.44 123 ASP B N 1
ATOM 2157 C CA . ASP B 1 123 ? -15.836 -5.945 -15.203 1 93.44 123 ASP B CA 1
ATOM 2158 C C . ASP B 1 123 ? -14.375 -6.113 -15.633 1 93.44 123 ASP B C 1
ATOM 2160 O O . ASP B 1 123 ? -13.469 -5.633 -14.953 1 93.44 123 ASP B O 1
ATOM 2164 N N . MET B 1 124 ? -14.234 -6.75 -16.75 1 90.94 124 MET B N 1
ATOM 2165 C CA . MET B 1 124 ? -12.891 -7.086 -17.219 1 90.94 124 MET B CA 1
ATOM 2166 C C . MET B 1 124 ? -12.062 -5.828 -17.438 1 90.94 124 MET B C 1
ATOM 2168 O O . MET B 1 124 ? -10.875 -5.801 -17.125 1 90.94 124 MET B O 1
ATOM 2172 N N . GLU B 1 125 ? -12.633 -4.832 -18.016 1 93.81 125 GLU B N 1
ATOM 2173 C CA . GLU B 1 125 ? -11.898 -3.594 -18.281 1 93.81 125 GLU B CA 1
ATOM 2174 C C . GLU B 1 125 ? -11.477 -2.928 -16.969 1 93.81 125 GLU B C 1
ATOM 2176 O O . GLU B 1 125 ? -10.359 -2.414 -16.859 1 93.81 125 GLU B O 1
ATOM 2181 N N . ARG B 1 126 ? -12.352 -2.988 -15.984 1 94.38 126 ARG B N 1
ATOM 2182 C CA . ARG B 1 126 ? -12.039 -2.402 -14.688 1 94.38 126 ARG B CA 1
ATOM 2183 C C . ARG B 1 126 ? -10.961 -3.207 -13.969 1 94.38 126 ARG B C 1
ATOM 2185 O O . ARG B 1 126 ? -10.094 -2.637 -13.305 1 94.38 126 ARG B O 1
ATOM 2192 N N . PHE B 1 127 ? -11.141 -4.473 -14.141 1 93.5 127 PHE B N 1
ATOM 2193 C CA . PHE B 1 127 ? -10.102 -5.316 -13.555 1 93.5 127 PHE B CA 1
ATOM 2194 C C . PHE B 1 127 ? -8.75 -5.047 -14.211 1 93.5 127 PHE B C 1
ATOM 2196 O O . PHE B 1 127 ? -7.738 -4.918 -13.516 1 93.5 127 PHE B O 1
ATOM 2203 N N . PHE B 1 128 ? -8.727 -4.945 -15.43 1 92.75 128 PHE B N 1
ATOM 2204 C CA . PHE B 1 128 ? -7.527 -4.629 -16.188 1 92.75 128 PHE B CA 1
ATOM 2205 C C . PHE B 1 128 ? -6.902 -3.326 -15.711 1 92.75 128 PHE B C 1
ATOM 2207 O O . PHE B 1 128 ? -5.703 -3.273 -15.43 1 92.75 128 PHE B O 1
ATOM 2214 N N . ARG B 1 129 ? -7.648 -2.334 -15.562 1 94.69 129 ARG B N 1
ATOM 2215 C CA . ARG B 1 129 ? -7.18 -1.034 -15.102 1 94.69 129 ARG B CA 1
ATOM 2216 C C . ARG B 1 129 ? -6.672 -1.117 -13.664 1 94.69 129 ARG B C 1
ATOM 2218 O O . ARG B 1 129 ? -5.672 -0.486 -13.312 1 94.69 129 ARG B O 1
ATOM 2225 N N . ALA B 1 130 ? -7.406 -1.861 -12.875 1 95.5 130 ALA B N 1
ATOM 2226 C CA . ALA B 1 130 ? -6.984 -2.043 -11.484 1 95.5 130 ALA B CA 1
ATOM 2227 C C . ALA B 1 130 ? -5.574 -2.625 -11.414 1 95.5 130 ALA B C 1
ATOM 2229 O O . ALA B 1 130 ? -4.738 -2.148 -10.641 1 95.5 130 ALA B O 1
ATOM 2230 N N . VAL B 1 131 ? -5.324 -3.598 -12.227 1 94.88 131 VAL B N 1
ATOM 2231 C CA . VAL B 1 131 ? -4.02 -4.246 -12.234 1 94.88 131 VAL B CA 1
ATOM 2232 C C . VAL B 1 131 ? -2.957 -3.254 -12.711 1 94.88 131 VAL B C 1
ATOM 2234 O O . VAL B 1 131 ? -1.851 -3.211 -12.164 1 94.88 131 VAL B O 1
ATOM 2237 N N . GLN B 1 132 ? -3.281 -2.473 -13.656 1 94.75 132 GLN B N 1
ATOM 2238 C CA . GLN B 1 132 ? -2.35 -1.451 -14.125 1 94.75 132 GLN B CA 1
ATOM 2239 C C . GLN B 1 132 ? -2.062 -0.427 -13.031 1 94.75 132 GLN B C 1
ATOM 2241 O O . GLN B 1 132 ? -0.916 -0.011 -12.852 1 94.75 132 GLN B O 1
ATOM 2246 N N . ASP B 1 133 ? -3.119 0.007 -12.344 1 95.94 133 ASP B N 1
ATOM 2247 C CA . ASP B 1 133 ? -2.951 0.949 -11.242 1 95.94 133 ASP B CA 1
ATOM 2248 C C . ASP B 1 133 ? -2.061 0.364 -10.148 1 95.94 133 ASP B C 1
ATOM 2250 O O . ASP B 1 133 ? -1.218 1.066 -9.586 1 95.94 133 ASP B O 1
ATOM 2254 N N . ILE B 1 134 ? -2.256 -0.917 -9.906 1 96.69 134 ILE B N 1
ATOM 2255 C CA . ILE B 1 134 ? -1.417 -1.607 -8.93 1 96.69 134 ILE B CA 1
ATOM 2256 C C . ILE B 1 134 ? 0.041 -1.562 -9.383 1 96.69 134 ILE B C 1
ATOM 2258 O O . ILE B 1 134 ? 0.925 -1.188 -8.609 1 96.69 134 ILE B O 1
ATOM 2262 N N . GLY B 1 135 ? 0.288 -1.907 -10.578 1 95 135 GLY B N 1
ATOM 2263 C CA . GLY B 1 135 ? 1.643 -1.887 -11.109 1 95 135 GLY B CA 1
ATOM 2264 C C . GLY B 1 135 ? 2.277 -0.509 -11.07 1 95 135 GLY B C 1
ATOM 2265 O O . GLY B 1 135 ? 3.426 -0.36 -10.648 1 95 135 GLY B O 1
ATOM 2266 N N . THR B 1 136 ? 1.535 0.449 -11.508 1 94.31 136 THR B N 1
ATOM 2267 C CA . THR B 1 136 ? 2.031 1.821 -11.531 1 94.31 136 THR B CA 1
ATOM 2268 C C . THR B 1 136 ? 2.424 2.281 -10.133 1 94.31 136 THR B C 1
ATOM 2270 O O . THR B 1 136 ? 3.504 2.844 -9.938 1 94.31 136 THR B O 1
ATOM 2273 N N . TYR B 1 137 ? 1.641 1.979 -9.234 1 96.25 137 TYR B N 1
ATOM 2274 C CA . TYR B 1 137 ? 1.895 2.443 -7.879 1 96.25 137 TYR B CA 1
ATOM 2275 C C . TYR B 1 137 ? 3.059 1.687 -7.254 1 96.25 137 TYR B C 1
ATOM 2277 O O . TYR B 1 137 ? 4.008 2.297 -6.754 1 96.25 137 TYR B O 1
ATOM 2285 N N . TRP B 1 138 ? 3.076 0.415 -7.332 1 95.62 138 TRP B N 1
ATOM 2286 C CA . TRP B 1 138 ? 4.004 -0.385 -6.539 1 95.62 138 TRP B CA 1
ATOM 2287 C C . TRP B 1 138 ? 5.324 -0.576 -7.273 1 95.62 138 TRP B C 1
ATOM 2289 O O . TRP B 1 138 ? 6.367 -0.787 -6.648 1 95.62 138 TRP B O 1
ATOM 2299 N N . LEU B 1 139 ? 5.297 -0.519 -8.57 1 92.94 139 LEU B N 1
ATOM 2300 C CA . LEU B 1 139 ? 6.523 -0.815 -9.305 1 92.94 139 LEU B CA 1
ATOM 2301 C C . LEU B 1 139 ? 7.195 0.468 -9.781 1 92.94 139 LEU B C 1
ATOM 2303 O O . LEU B 1 139 ? 8.414 0.502 -9.977 1 92.94 139 LEU B O 1
ATOM 2307 N N . GLU B 1 140 ? 6.43 1.535 -9.922 1 92.62 140 GLU B N 1
ATOM 2308 C CA . GLU B 1 140 ? 7.016 2.768 -10.445 1 92.62 140 GLU B CA 1
ATOM 2309 C C . GLU B 1 140 ? 7.137 3.826 -9.352 1 92.62 140 GLU B C 1
ATOM 2311 O O . GLU B 1 140 ? 8.125 4.559 -9.297 1 92.62 140 GLU B O 1
ATOM 2316 N N . LEU B 1 141 ? 6.18 3.908 -8.508 1 93.44 141 LEU B N 1
ATOM 2317 C CA . LEU B 1 141 ? 6.125 5 -7.543 1 93.44 141 LEU B CA 1
ATOM 2318 C C . LEU B 1 141 ? 6.715 4.57 -6.203 1 93.44 141 LEU B C 1
ATOM 2320 O O . LEU B 1 141 ? 7.566 5.262 -5.645 1 93.44 141 LEU B O 1
ATOM 2324 N N . ASN B 1 142 ? 6.223 3.418 -5.73 1 94.19 142 ASN B N 1
ATOM 2325 C CA . ASN B 1 142 ? 6.629 2.934 -4.414 1 94.19 142 ASN B CA 1
ATOM 2326 C C . ASN B 1 142 ? 8.078 2.461 -4.414 1 94.19 142 ASN B C 1
ATOM 2328 O O . ASN B 1 142 ? 8.57 1.938 -5.418 1 94.19 142 ASN B O 1
ATOM 2332 N N . LYS B 1 143 ? 8.711 2.67 -3.277 1 90 143 LYS B N 1
ATOM 2333 C CA . LYS B 1 143 ? 10.086 2.205 -3.129 1 90 143 LYS B CA 1
ATOM 2334 C C . LYS B 1 143 ? 10.172 1.054 -2.133 1 90 143 LYS B C 1
ATOM 2336 O O . LYS B 1 143 ? 9.453 1.037 -1.13 1 90 143 LYS B O 1
ATOM 2341 N N . THR B 1 144 ? 10.969 0.116 -2.457 1 85.62 144 THR B N 1
ATOM 2342 C CA . THR B 1 144 ? 11.367 -0.986 -1.586 1 85.62 144 THR B CA 1
ATOM 2343 C C . THR B 1 144 ? 12.883 -1.15 -1.571 1 85.62 144 THR B C 1
ATOM 2345 O O . THR B 1 144 ? 13.594 -0.438 -2.279 1 85.62 144 THR B O 1
ATOM 2348 N N . GLU B 1 145 ? 13.391 -1.999 -0.714 1 76.25 145 GLU B N 1
ATOM 2349 C CA . GLU B 1 145 ? 14.828 -2.256 -0.681 1 76.25 145 GLU B CA 1
ATOM 2350 C C . GLU B 1 145 ? 15.344 -2.713 -2.045 1 76.25 145 GLU B C 1
ATOM 2352 O O . GLU B 1 145 ? 16.438 -2.344 -2.459 1 76.25 145 GLU B O 1
ATOM 2357 N N . ALA B 1 146 ? 14.523 -3.451 -2.697 1 64.94 146 ALA B N 1
ATOM 2358 C CA . ALA B 1 146 ? 14.938 -4.004 -3.984 1 64.94 146 ALA B CA 1
ATOM 2359 C C . ALA B 1 146 ? 14.992 -2.916 -5.055 1 64.94 146 ALA B C 1
ATOM 2361 O O . ALA B 1 146 ? 15.633 -3.094 -6.094 1 64.94 146 ALA B O 1
ATOM 2362 N N . SER B 1 147 ? 14.312 -1.811 -4.852 1 62.53 147 SER B N 1
ATOM 2363 C CA . SER B 1 147 ? 14.281 -0.729 -5.828 1 62.53 147 SER B CA 1
ATOM 2364 C C . SER B 1 147 ? 15.461 0.22 -5.645 1 62.53 147 SER B C 1
ATOM 2366 O O . SER B 1 147 ? 15.719 1.075 -6.496 1 62.53 147 SER B O 1
ATOM 2368 N N . THR B 1 148 ? 16.078 0.12 -4.441 1 53.91 148 THR B N 1
ATOM 2369 C CA . THR B 1 148 ? 17.109 1.098 -4.16 1 53.91 148 THR B CA 1
ATOM 2370 C C . THR B 1 148 ? 18.5 0.473 -4.328 1 53.91 148 THR B C 1
ATOM 2372 O O . THR B 1 148 ? 18.672 -0.73 -4.125 1 53.91 148 THR B O 1
#

Sequence (296 aa):
MSFLPTRVLLVEDNPSDLELALLAFDRGGFGNPVDVVRDGAEALEYLYREGRYAGRGAHDEPRLILLDVKLPLIDGPEVLRRIKADPRTRHLPVVMLTTSTEDVDLRRCYEYGANSYIVKPVDMERFFRAVQDIGTYWLELNKTEASTMSFLPTRVLLVEDNPSDLELALLAFDRGGFGNPVDVVRDGAEALEYLYREGRYAGRGAHDEPRLILLDVKLPLIDGPEVLRRIKADPRTRHLPVVMLTTSTEDVDLRRCYEYGANSYIVKPVDMERFFRAVQDIGTYWLELNKTEAST

Secondary structure (DSSP, 8-state):
------EEEEE---HHHHHHHHHHHHHHT----EEEE-SHHHHHHHHTT-GGGTT--GGG-EEEEEEESS-SSS-HHHHHHHHHHSTTTTTS-EEEEES-GGGS-HHHHHHHT-SEEEEPPSSHHHHHHHHHHHHIIIIIIB--GGG-/------EEEEE---HHHHHHHHHHHHHHT----EEEE-SHHHHHHHHTT-GGGTT--GGG-EEEEEEESS-SSS-HHHHHHHHHHSTTTTTS-EEEEES-GGGS-HHHHHHHT-SEEEEPPSSHHHHHHHHHHHHIIIIIIB--GGG-

pLDDT: mean 89.98, std 11.7, range [30.98, 98.38]

Nearest PDB structures (foldseek):
  1k68-assembly1_B  TM=9.570E-01  e=1.142E-15  Tolypothrix sp. PCC 7601
  1jlk-assembly1_B  TM=9.544E-01  e=4.676E-15  Synechocystis sp. PCC 6803
  1k66-assembly1_B  TM=9.377E-01  e=2.814E-14  Tolypothrix sp. PCC 7601
  4zyl-assembly1_A  TM=8.815E-01  e=1.229E-13  Rhodopseudomonas palustris CGA009
  3heb-assembly1_B  TM=8.929E-01  e=3.444E-12  Rhodospirillum rubrum ATCC 11170

Solvent-accessible surface area (backbone atoms only — not comparable to full-atom values): 15841 Å² total; per-residue (Å²): 128,83,73,60,72,51,25,32,36,40,36,44,59,52,66,69,62,42,52,48,48,53,51,24,47,61,71,59,63,73,84,50,54,74,47,79,33,50,31,28,59,53,44,49,30,53,75,70,34,34,79,98,31,48,83,61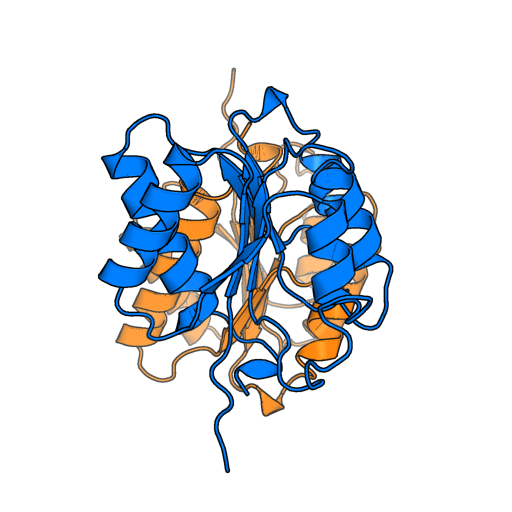,54,84,77,65,53,51,58,33,33,42,35,30,42,82,33,54,99,32,36,25,65,60,44,47,41,53,38,44,69,33,89,89,43,32,54,50,44,33,36,37,34,29,82,44,71,87,76,42,65,57,58,57,43,25,64,45,56,45,39,42,32,33,61,51,49,86,48,65,69,55,30,35,48,49,47,34,52,49,45,48,44,58,71,67,52,35,56,51,66,75,74,100,128,83,72,59,71,50,25,32,36,40,37,45,57,52,63,68,61,42,52,47,50,52,52,23,47,61,72,59,63,72,83,49,54,73,46,79,34,50,31,28,59,53,44,49,30,53,76,70,34,34,78,97,31,50,82,61,54,83,79,63,54,52,58,34,34,41,35,31,42,80,33,56,101,32,37,24,64,59,43,47,39,53,38,46,69,32,90,89,41,32,54,49,43,33,35,37,35,29,81,46,74,85,77,44,64,56,57,57,45,26,64,46,58,44,38,42,32,34,60,50,48,86,48,66,68,54,30,35,49,50,46,33,52,48,44,48,41,57,70,68,53,35,55,51,67,72,74,100